Protein AF-0000000084362132 (afdb_homodimer)

Secondary structure (DSSP, 8-state):
---HHHHHHHHHHHHHHHHHHHHHHHHHHHHHHHHHHHHHHHHHHHHHHHHTTS-THHHHHHHHHHHHHHHHHHHHHHHHHHTS-HHHHHHHHHHHHHHHHHHHHHHHHHHHHHHHHHHT-SS--TTHHHHHHHHHHHHHHHHHHHHSHHHHTT--HHHHHHHHHHHHHHHHHHHHTHHHH--/---HHHHHHHHHHHHHHHHHHHHHHHHHHHHHHHHHHHHHHHHHHHHHHHHGGGGTTHHHHHHHHHHHHHHHHHHHHHHHHHTS-HHHHHHHHHHHHHHHHHHHHHHHHHHHHHHHHHHT-SS--TTHHHHHHHHHHHHHHHHHHHTSHHHHTT--HHHHHHHHHHHHHHHHHHHHTHHHH--

Solvent-accessible surface area (backbone atoms only — not comparable to full-atom values): 19919 Å² total; per-residue (Å²): 132,84,60,67,67,59,53,56,51,46,51,52,47,50,53,50,50,50,50,50,51,51,52,48,53,48,52,51,48,50,48,50,53,49,53,53,50,48,55,50,51,50,52,53,51,50,54,48,62,70,45,54,84,73,43,48,71,62,62,48,45,51,50,50,51,52,49,47,50,53,56,37,50,48,55,32,51,52,55,56,54,70,73,44,59,71,87,77,36,54,70,58,47,52,54,47,50,52,50,53,46,50,49,38,48,51,47,31,51,53,29,50,53,49,51,55,53,50,70,71,35,91,61,74,55,89,72,35,62,62,52,47,38,50,32,53,42,47,32,51,50,24,47,53,54,51,65,30,79,92,31,41,84,76,54,51,70,71,53,52,52,48,46,54,48,49,53,52,50,48,52,51,43,42,72,57,33,62,72,70,70,68,107,134,84,62,67,67,55,52,53,50,47,52,51,48,51,52,50,51,48,52,52,51,50,52,47,52,50,50,52,50,51,50,50,50,48,52,54,48,49,54,51,49,49,51,52,52,51,52,46,63,70,48,52,82,76,32,54,69,65,60,43,48,50,50,51,50,53,49,47,49,50,55,35,48,47,55,32,50,53,54,55,55,69,73,44,60,70,88,76,36,53,69,58,46,53,56,45,49,52,51,51,46,51,50,38,49,50,47,32,51,52,29,49,53,50,53,55,53,50,70,68,37,93,61,74,56,89,69,34,60,61,52,48,39,51,33,53,43,47,32,51,50,24,47,55,53,51,64,30,80,93,32,41,83,76,54,52,72,69,54,53,51,49,46,53,49,49,52,52,50,50,51,50,43,42,73,57,33,64,72,68,71,64,109

Foldseek 3Di:
DPDPVVVVVVVVVVVVVVVLVVLLVVLLVLLVVLVVLLVVLVVLLVVCVVCALVSPDVSLVVSVVSLVVSVVSLVVSVVSLVPHDPVSCVVVVVSSLLSVLSSLLSLLSSLLSVLVSQVPDPDQPPVNLVVVVVSLVSNVVSLVSCPDPSHVVSDDPVSVVSSVVSVVSNVVCVVVVVVVVVD/DPDPVVVVVVVVVVVVVVVLVVLLVVLVVLLVVLVVLLVVLVVLLVVLVVVALVSPDDSLVVSVVSLVVSVVSLVVSVVSLVPHDPVSCVVVVVSSLLSVLSSLLSLLSSLLSNLVSQVPDPDQPPVNLVVVVVSLVSNVVSLVSCPDPSHVVSDDPVSVVSSVVSVVSNVVCVVVVCVVVVD

Sequence (366 aa):
MSRPNSRLTEEQRLIELARIADRRAEVEEFVNILEGRVNTLKQISQKLQDLGDEVYTYHFLEFQRVVSENLAFIIIIEGRLATQPQGEKDELLEKFDDLIAAIWSIVLTGSLSFLTTISNDEYLPLGSREVFVHELRSLNDARIKLTDERFKSRLNKSTLIQVDKAERILSEVIEKAPKLLLFMSRPNSRLTEEQRLIELARIADRRAEVEEFVNILEGRVNTLKQISQKLQDLGDEVYTYHFLEFQRVVSENLAFIIIIEGRLATQPQGEKDELLEKFDDLIAAIWSIVLTGSLSFLTTISNDEYLPLGSREVFVHELRSLNDARIKLTDERFKSRLNKSTLIQVDKAERILSEVIEKAPKLLLF

Organism: NCBI:txid28181

Structure (mmCIF, N/CA/C/O backbone):
data_AF-0000000084362132-model_v1
#
loop_
_entity.id
_entity.type
_entity.pdbx_description
1 polymer Translin
#
loop_
_atom_site.group_PDB
_atom_site.id
_atom_site.type_symbol
_atom_site.label_atom_id
_atom_site.label_alt_id
_atom_site.label_comp_id
_atom_site.label_asym_id
_atom_site.label_entity_id
_atom_site.label_seq_id
_atom_site.pdbx_PDB_ins_code
_atom_site.Cartn_x
_atom_site.Cartn_y
_atom_site.Cartn_z
_atom_site.occupancy
_atom_site.B_iso_or_equiv
_atom_site.auth_seq_id
_atom_site.auth_comp_id
_atom_site.auth_asym_id
_atom_site.auth_atom_id
_atom_site.pdbx_PDB_model_num
ATOM 1 N N . MET A 1 1 ? 8.984 -62.375 2.15 1 36.84 1 MET A N 1
ATOM 2 C CA . MET A 1 1 ? 8.008 -61.531 1.468 1 36.84 1 MET A CA 1
ATOM 3 C C . MET A 1 1 ? 7.969 -60.156 2.078 1 36.84 1 MET A C 1
ATOM 5 O O . MET A 1 1 ? 7.645 -60 3.256 1 36.84 1 MET A O 1
ATOM 9 N N . SER A 1 2 ? 8.992 -59.281 1.751 1 45.44 2 SER A N 1
ATOM 10 C CA . SER A 1 2 ? 9.211 -57.906 2.209 1 45.44 2 SER A CA 1
ATOM 11 C C . SER A 1 2 ? 7.945 -57.062 2.062 1 45.44 2 SER A C 1
ATOM 13 O O . SER A 1 2 ? 7.246 -57.156 1.053 1 45.44 2 SER A O 1
ATOM 15 N N . ARG A 1 3 ? 7.273 -56.531 3.131 1 55.38 3 ARG A N 1
ATOM 16 C CA . ARG A 1 3 ? 5.914 -56.094 3.436 1 55.38 3 ARG A CA 1
ATOM 17 C C . ARG A 1 3 ? 5.441 -55.031 2.443 1 55.38 3 ARG A C 1
ATOM 19 O O . ARG A 1 3 ? 6.098 -54 2.268 1 55.38 3 ARG A O 1
ATOM 26 N N . PRO A 1 4 ? 4.773 -55.281 1.386 1 61.41 4 PRO A N 1
ATOM 27 C CA . PRO A 1 4 ? 4.051 -54.406 0.453 1 61.41 4 PRO A CA 1
ATOM 28 C C . PRO A 1 4 ? 3.725 -53.062 1.052 1 61.41 4 PRO A C 1
ATOM 30 O O . PRO A 1 4 ? 3.709 -52.031 0.336 1 61.41 4 PRO A O 1
ATOM 33 N N . ASN A 1 5 ? 3.49 -52.938 2.182 1 62.03 5 ASN A N 1
ATOM 34 C CA . ASN A 1 5 ? 3.143 -51.719 2.881 1 62.03 5 ASN A CA 1
ATOM 35 C C . ASN A 1 5 ? 4.332 -50.75 2.967 1 62.03 5 ASN A C 1
ATOM 37 O O . ASN A 1 5 ? 4.164 -49.531 2.906 1 62.03 5 ASN A O 1
ATOM 41 N N . SER A 1 6 ? 5.477 -51.406 2.961 1 63.78 6 SER A N 1
ATOM 42 C CA . SER A 1 6 ? 6.695 -50.625 3.066 1 63.78 6 SER A CA 1
ATOM 43 C C . SER A 1 6 ? 7.004 -49.906 1.755 1 63.78 6 SER A C 1
ATOM 45 O O . SER A 1 6 ? 7.477 -48.75 1.759 1 63.78 6 SER A O 1
ATOM 47 N N . ARG A 1 7 ? 6.66 -50.531 0.678 1 66.62 7 ARG A N 1
ATOM 48 C CA . ARG A 1 7 ? 6.934 -49.969 -0.65 1 66.62 7 ARG A CA 1
ATOM 49 C C . ARG A 1 7 ? 6.004 -48.812 -0.969 1 66.62 7 ARG A C 1
ATOM 51 O O . ARG A 1 7 ? 6.422 -47.844 -1.584 1 66.62 7 ARG A O 1
ATOM 58 N N . LEU A 1 8 ? 4.715 -48.969 -0.562 1 69.44 8 LEU A N 1
ATOM 59 C CA . LEU A 1 8 ? 3.738 -47.906 -0.748 1 69.44 8 LEU A CA 1
ATOM 60 C C . LEU A 1 8 ? 4.141 -46.656 0.039 1 69.44 8 LEU A C 1
ATOM 62 O O . LEU A 1 8 ? 4.035 -45.531 -0.466 1 69.44 8 LEU A O 1
ATOM 66 N N . THR A 1 9 ? 4.77 -47.031 1.144 1 82.94 9 THR A N 1
ATOM 67 C CA . THR A 1 9 ? 5.223 -45.938 1.979 1 82.94 9 THR A CA 1
ATOM 68 C C . THR A 1 9 ? 6.426 -45.219 1.348 1 82.94 9 THR A C 1
ATOM 70 O O . THR A 1 9 ? 6.508 -44 1.355 1 82.94 9 THR A O 1
ATOM 73 N N . GLU A 1 10 ? 7.191 -46.125 0.66 1 82.19 10 GLU A N 1
ATOM 74 C CA . GLU A 1 10 ? 8.375 -45.562 0.023 1 82.19 10 GLU A CA 1
ATOM 75 C C . GLU A 1 10 ? 7.992 -44.75 -1.224 1 82.19 10 GLU A C 1
ATOM 77 O O . GLU A 1 10 ? 8.539 -43.688 -1.47 1 82.19 10 GLU A O 1
ATOM 82 N N . GLU A 1 11 ? 7.094 -45.344 -2.02 1 83 11 GLU A N 1
ATOM 83 C CA . GLU A 1 11 ? 6.629 -44.656 -3.219 1 83 11 GLU A CA 1
ATOM 84 C C . GLU A 1 11 ? 5.949 -43.344 -2.867 1 83 11 GLU A C 1
ATOM 86 O O . GLU A 1 11 ? 6.168 -42.312 -3.535 1 83 11 GLU A O 1
ATOM 91 N N . GLN A 1 12 ? 5.129 -43.312 -1.876 1 83.31 12 GLN A N 1
ATOM 92 C CA . GLN A 1 12 ? 4.469 -42.094 -1.412 1 83.31 12 GLN A CA 1
ATOM 93 C C . GLN A 1 12 ? 5.488 -41.062 -0.968 1 83.31 12 GLN A C 1
ATOM 95 O O . GLN A 1 12 ? 5.32 -39.875 -1.238 1 83.31 12 GLN A O 1
ATOM 100 N N . ARG A 1 13 ? 6.504 -41.594 -0.336 1 84.38 13 ARG A N 1
ATOM 101 C CA . ARG A 1 13 ? 7.566 -40.719 0.106 1 84.38 13 ARG A CA 1
ATOM 102 C C . ARG A 1 13 ? 8.289 -40.094 -1.084 1 84.38 13 ARG A C 1
ATOM 104 O O . ARG A 1 13 ? 8.602 -38.906 -1.072 1 84.38 13 ARG A O 1
ATOM 111 N N . LEU A 1 14 ? 8.508 -40.844 -2.104 1 84.69 14 LEU A N 1
ATOM 112 C CA . LEU A 1 14 ? 9.195 -40.344 -3.291 1 84.69 14 LEU A CA 1
ATOM 113 C C . LEU A 1 14 ? 8.336 -39.344 -4.031 1 84.69 14 LEU A C 1
ATOM 115 O O . LEU A 1 14 ? 8.852 -38.344 -4.535 1 84.69 14 LEU A O 1
ATOM 119 N N . ILE A 1 15 ? 7.117 -39.625 -4.121 1 85 15 ILE A N 1
ATOM 120 C CA . ILE A 1 15 ? 6.191 -38.688 -4.77 1 85 15 ILE A CA 1
ATOM 121 C C . ILE A 1 15 ? 6.152 -37.375 -4 1 85 15 ILE A C 1
ATOM 123 O O . ILE A 1 15 ? 6.172 -36.281 -4.602 1 85 15 ILE A O 1
ATOM 127 N N . GLU A 1 16 ? 6.152 -37.406 -2.719 1 78.12 16 GLU A N 1
ATOM 128 C CA . GLU A 1 16 ? 6.148 -36.219 -1.874 1 78.12 16 GLU A CA 1
ATOM 129 C C . GLU A 1 16 ? 7.438 -35.438 -2.045 1 78.12 16 GLU A C 1
ATOM 131 O O . GLU A 1 16 ? 7.402 -34.188 -2.133 1 78.12 16 GLU A O 1
ATOM 136 N N . LEU A 1 17 ? 8.469 -36.156 -2.113 1 76.38 17 LEU A N 1
ATOM 137 C CA . LEU A 1 17 ? 9.758 -35.5 -2.305 1 76.38 17 LEU A CA 1
ATOM 138 C C . LEU A 1 17 ? 9.82 -34.812 -3.668 1 76.38 17 LEU A C 1
ATOM 140 O O . LEU A 1 17 ? 10.359 -33.719 -3.791 1 76.38 17 LEU A O 1
ATOM 144 N N . ALA A 1 18 ? 9.312 -35.469 -4.66 1 80.69 18 ALA A N 1
ATOM 145 C CA . ALA A 1 18 ? 9.273 -34.906 -6.004 1 80.69 18 ALA A CA 1
ATOM 146 C C . ALA A 1 18 ? 8.406 -33.656 -6.043 1 80.69 18 ALA A C 1
ATOM 148 O O . ALA A 1 18 ? 8.75 -32.656 -6.695 1 80.69 18 ALA A O 1
ATOM 149 N N . ARG A 1 19 ? 7.332 -33.688 -5.371 1 78.44 19 ARG A N 1
ATOM 150 C CA . ARG A 1 19 ? 6.434 -32.531 -5.301 1 78.44 19 ARG A CA 1
ATOM 151 C C . ARG A 1 19 ? 7.117 -31.359 -4.625 1 78.44 19 ARG A C 1
ATOM 153 O O . ARG A 1 19 ? 6.98 -30.219 -5.074 1 78.44 19 ARG A O 1
ATOM 160 N N . ILE A 1 20 ? 7.816 -31.656 -3.672 1 75.38 20 ILE A N 1
ATOM 161 C CA . ILE A 1 20 ? 8.539 -30.625 -2.9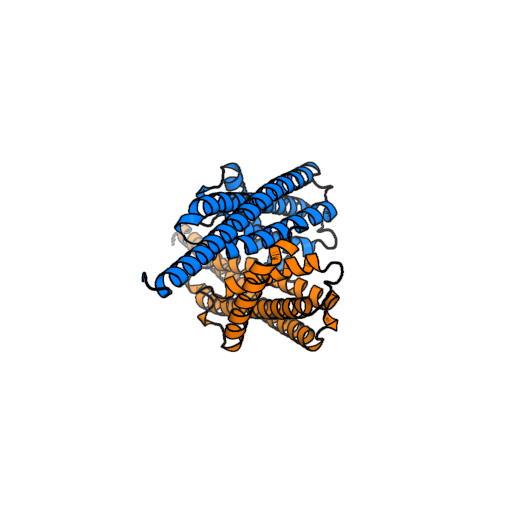41 1 75.38 20 ILE A CA 1
ATOM 162 C C . ILE A 1 20 ? 9.609 -30.016 -3.842 1 75.38 20 ILE A C 1
ATOM 164 O O . ILE A 1 20 ? 9.766 -28.797 -3.893 1 75.38 20 ILE A O 1
ATOM 168 N N . ALA A 1 21 ? 10.32 -30.922 -4.52 1 77.44 21 ALA A N 1
ATOM 169 C CA . ALA A 1 21 ? 11.359 -30.453 -5.43 1 77.44 21 ALA A CA 1
ATOM 170 C C . ALA A 1 21 ? 10.773 -29.594 -6.547 1 77.44 21 ALA A C 1
ATOM 172 O O . ALA A 1 21 ? 11.352 -28.578 -6.934 1 77.44 21 ALA A O 1
ATOM 173 N N . ASP A 1 22 ? 9.68 -29.984 -7.035 1 80.69 22 ASP A N 1
ATOM 174 C CA . ASP A 1 22 ? 8.992 -29.25 -8.086 1 80.69 22 ASP A CA 1
ATOM 175 C C . ASP A 1 22 ? 8.539 -27.875 -7.598 1 80.69 22 ASP A C 1
ATOM 177 O O . ASP A 1 22 ? 8.68 -26.875 -8.312 1 80.69 22 ASP A O 1
ATOM 181 N N . ARG A 1 23 ? 8.109 -27.828 -6.43 1 80.25 23 ARG A N 1
ATOM 182 C CA . ARG A 1 23 ? 7.664 -26.578 -5.852 1 80.25 23 ARG A CA 1
ATOM 183 C C . ARG A 1 23 ? 8.836 -25.609 -5.652 1 80.25 23 ARG A C 1
ATOM 185 O O . ARG A 1 23 ? 8.711 -24.406 -5.895 1 80.25 23 ARG A O 1
ATOM 192 N N . ARG A 1 24 ? 9.914 -26.172 -5.336 1 82.5 24 ARG A N 1
ATOM 193 C CA . ARG A 1 24 ? 11.109 -25.359 -5.164 1 82.5 24 ARG A CA 1
ATOM 194 C C . ARG A 1 24 ? 11.594 -24.812 -6.504 1 82.5 24 ARG A C 1
ATOM 196 O O . ARG A 1 24 ? 11.977 -23.641 -6.594 1 82.5 24 ARG A O 1
ATOM 203 N N . ALA A 1 25 ? 11.586 -25.688 -7.406 1 85.25 25 ALA A N 1
ATOM 204 C CA . ALA A 1 25 ? 12.016 -25.266 -8.734 1 85.25 25 ALA A CA 1
ATOM 205 C C . ALA A 1 25 ? 11.117 -24.156 -9.273 1 85.25 25 ALA A C 1
ATOM 207 O O . ALA A 1 25 ? 11.586 -23.234 -9.938 1 85.25 25 ALA A O 1
ATOM 208 N N . GLU A 1 26 ? 9.977 -24.25 -8.953 1 85.44 26 GLU A N 1
ATOM 209 C CA . GLU A 1 26 ? 9.023 -23.234 -9.398 1 85.44 26 GLU A CA 1
ATOM 210 C C . GLU A 1 26 ? 9.289 -21.891 -8.727 1 85.44 26 GLU A C 1
ATOM 212 O O . GLU A 1 26 ? 9.273 -20.844 -9.391 1 85.44 26 GLU A O 1
ATOM 217 N N . VAL A 1 27 ? 9.531 -21.969 -7.512 1 88.31 27 VAL A N 1
ATOM 218 C CA . VAL A 1 27 ? 9.797 -20.734 -6.785 1 88.31 27 VAL A CA 1
ATOM 219 C C . VAL A 1 27 ? 11.109 -20.125 -7.277 1 88.31 27 VAL A C 1
ATOM 221 O O . VAL A 1 27 ? 11.219 -18.891 -7.414 1 88.31 27 VAL A O 1
ATOM 224 N N . GLU A 1 28 ? 12 -20.953 -7.531 1 88.62 28 GLU A N 1
ATOM 225 C CA . GLU A 1 28 ? 13.266 -20.469 -8.086 1 88.62 28 GLU A CA 1
ATOM 226 C C . GLU A 1 28 ? 13.055 -19.781 -9.43 1 88.62 28 GLU A C 1
ATOM 228 O O . GLU A 1 28 ? 13.664 -18.734 -9.703 1 88.62 28 GLU A O 1
ATOM 233 N N . GLU A 1 29 ? 12.234 -20.344 -10.156 1 89 29 GLU A N 1
ATOM 234 C CA . GLU A 1 29 ? 11.906 -19.734 -11.445 1 89 29 GLU A CA 1
ATOM 235 C C . GLU A 1 29 ? 11.234 -18.375 -11.258 1 89 29 GLU A C 1
ATOM 237 O O . GLU A 1 29 ? 11.531 -17.422 -11.984 1 89 29 GLU A O 1
ATOM 242 N N . PHE A 1 30 ? 10.359 -18.297 -10.375 1 91.06 30 PHE A N 1
ATOM 243 C CA . PHE A 1 30 ? 9.688 -17.047 -10.102 1 91.06 30 PHE A CA 1
ATOM 244 C C . PHE A 1 30 ? 10.68 -15.977 -9.656 1 91.06 30 PHE A C 1
ATOM 246 O O . PHE A 1 30 ? 10.586 -14.82 -10.07 1 91.06 30 PHE A O 1
ATOM 253 N N . VAL A 1 31 ? 11.594 -16.359 -8.867 1 92.06 31 VAL A N 1
ATOM 254 C CA . VAL A 1 31 ? 12.609 -15.422 -8.391 1 92.06 31 VAL A CA 1
ATOM 255 C C . VAL A 1 31 ? 13.461 -14.945 -9.562 1 92.06 31 VAL A C 1
ATOM 257 O O . VAL A 1 31 ? 13.789 -13.758 -9.656 1 92.06 31 VAL A O 1
ATOM 260 N N . ASN A 1 32 ? 13.719 -15.797 -10.422 1 92 32 ASN A N 1
ATOM 261 C CA . ASN A 1 32 ? 14.477 -15.43 -11.609 1 92 32 ASN A CA 1
ATOM 262 C C . ASN A 1 32 ? 13.695 -14.469 -12.5 1 92 32 ASN A C 1
ATOM 264 O O . ASN A 1 32 ? 14.258 -13.516 -13.039 1 92 32 ASN A O 1
ATOM 268 N N . ILE A 1 33 ? 12.516 -14.766 -12.664 1 92.81 33 ILE A N 1
ATOM 269 C CA . ILE A 1 33 ? 11.656 -13.883 -13.445 1 92.81 33 ILE A CA 1
ATOM 270 C C . ILE A 1 33 ? 11.617 -12.5 -12.797 1 92.81 33 ILE A C 1
ATOM 272 O O . ILE A 1 33 ? 11.703 -11.484 -13.484 1 92.81 33 ILE A O 1
ATOM 276 N N . LEU A 1 34 ? 11.492 -12.477 -11.484 1 94.31 34 LEU A N 1
ATOM 277 C CA . LEU A 1 34 ? 11.477 -11.203 -10.766 1 94.31 34 LEU A CA 1
ATOM 278 C C . LEU A 1 34 ? 12.766 -10.43 -11.008 1 94.31 34 LEU A C 1
ATOM 280 O O . LEU A 1 34 ? 12.742 -9.203 -11.141 1 94.31 34 LEU A O 1
ATOM 284 N N . GLU A 1 35 ? 13.82 -11.125 -11.031 1 95.25 35 GLU A N 1
ATOM 285 C CA . GLU A 1 35 ? 15.102 -10.477 -11.305 1 95.25 35 GLU A CA 1
ATOM 286 C C . GLU A 1 35 ? 15.086 -9.758 -12.648 1 95.25 35 GLU A C 1
ATOM 288 O O . GLU A 1 35 ? 15.539 -8.617 -12.758 1 95.25 35 GLU A O 1
ATOM 293 N N . GLY A 1 36 ? 14.57 -10.438 -13.594 1 94.44 36 GLY A N 1
ATOM 294 C CA . GLY A 1 36 ? 14.414 -9.797 -14.891 1 94.44 36 GLY A CA 1
ATOM 295 C C . GLY A 1 36 ? 13.508 -8.586 -14.852 1 94.44 36 GLY A C 1
ATOM 296 O O . GLY A 1 36 ? 13.805 -7.559 -15.469 1 94.44 36 GLY A O 1
ATOM 297 N N . ARG A 1 37 ? 12.508 -8.664 -14.125 1 94.5 37 ARG A N 1
ATOM 298 C CA . ARG A 1 37 ? 11.547 -7.57 -14.008 1 94.5 37 ARG A CA 1
ATOM 299 C C . ARG A 1 37 ? 12.164 -6.375 -13.289 1 94.5 37 ARG A C 1
ATOM 301 O O . ARG A 1 37 ? 11.867 -5.223 -13.617 1 94.5 37 ARG A O 1
ATOM 308 N N . VAL A 1 38 ? 12.953 -6.688 -12.328 1 96.62 38 VAL A N 1
ATOM 309 C CA . VAL A 1 38 ? 13.625 -5.613 -11.609 1 96.62 38 VAL A CA 1
ATOM 310 C C . VAL A 1 38 ? 14.539 -4.84 -12.57 1 96.62 38 VAL A C 1
ATOM 312 O O . VAL A 1 38 ? 14.594 -3.611 -12.523 1 96.62 38 VAL A O 1
ATOM 315 N N . ASN A 1 39 ? 15.164 -5.543 -13.383 1 95.62 39 ASN A N 1
ATOM 316 C CA . ASN A 1 39 ? 16.031 -4.891 -14.367 1 95.62 39 ASN A CA 1
ATOM 317 C C . ASN A 1 39 ? 15.219 -4 -15.312 1 95.62 39 ASN A C 1
ATOM 319 O O . ASN A 1 39 ? 15.641 -2.885 -15.625 1 95.62 39 ASN A O 1
ATOM 323 N N . THR A 1 40 ? 14.125 -4.48 -15.727 1 94.75 40 THR A N 1
ATOM 324 C CA . THR A 1 40 ? 13.234 -3.691 -16.562 1 94.75 40 THR A CA 1
ATOM 325 C C . THR A 1 40 ? 12.758 -2.445 -15.836 1 94.75 40 THR A C 1
ATOM 327 O O . THR A 1 40 ? 12.75 -1.349 -16.391 1 94.75 40 THR A O 1
ATOM 330 N N . LEU A 1 41 ? 12.367 -2.629 -14.641 1 95.88 41 LEU A N 1
ATOM 331 C CA . LEU A 1 41 ? 11.891 -1.52 -13.82 1 95.88 41 LEU A CA 1
ATOM 332 C C . LEU A 1 41 ? 12.984 -0.467 -13.641 1 95.88 41 LEU A C 1
ATOM 334 O O . LEU A 1 41 ? 12.703 0.733 -13.672 1 95.88 41 LEU A O 1
ATOM 338 N N . LYS A 1 42 ? 14.172 -0.926 -13.484 1 94.94 42 LYS A N 1
ATOM 339 C CA . LYS A 1 42 ? 15.312 -0.013 -13.375 1 94.94 42 LYS A CA 1
ATOM 340 C C . LYS A 1 42 ? 15.453 0.834 -14.641 1 94.94 42 LYS A C 1
ATOM 342 O O . LYS A 1 42 ? 15.68 2.043 -14.555 1 94.94 42 LYS A O 1
ATOM 347 N N . GLN A 1 43 ? 15.273 0.25 -15.703 1 94.19 43 GLN A N 1
ATOM 348 C CA . GLN A 1 43 ? 15.375 0.959 -16.984 1 94.19 43 GLN A CA 1
ATOM 349 C C . GLN A 1 43 ? 14.273 2.004 -17.125 1 94.19 43 GLN A C 1
ATOM 351 O O . GLN A 1 43 ? 14.523 3.129 -17.547 1 94.19 43 GLN A O 1
ATOM 356 N N . ILE A 1 44 ? 13.109 1.646 -16.75 1 91.62 44 ILE A N 1
ATOM 357 C CA . ILE A 1 44 ? 11.977 2.559 -16.828 1 91.62 44 ILE A CA 1
ATOM 358 C C . ILE A 1 44 ? 12.211 3.748 -15.898 1 91.62 44 ILE A C 1
ATOM 360 O O . ILE A 1 44 ? 11.961 4.895 -16.281 1 91.62 44 ILE A O 1
ATOM 364 N N . SER A 1 45 ? 12.703 3.432 -14.75 1 90.38 45 SER A N 1
ATOM 365 C CA . SER A 1 45 ? 12.977 4.477 -13.773 1 90.38 45 SER A CA 1
ATOM 366 C C . SER A 1 45 ? 14.039 5.445 -14.281 1 90.38 45 SER A C 1
ATOM 368 O O . SER A 1 45 ? 13.922 6.656 -14.102 1 90.38 45 SER A O 1
ATOM 370 N N . GLN A 1 46 ? 15.016 4.906 -14.852 1 88.38 46 GLN A N 1
ATOM 371 C CA . GLN A 1 46 ? 16.094 5.734 -15.398 1 88.38 46 GLN A CA 1
ATOM 372 C C . GLN A 1 46 ? 15.562 6.645 -16.516 1 88.38 46 GLN A C 1
ATOM 374 O O . GLN A 1 46 ? 15.93 7.82 -16.578 1 88.38 46 GLN A O 1
ATOM 379 N N . LYS A 1 47 ? 14.789 6.105 -17.328 1 86.19 47 LYS A N 1
ATOM 380 C CA . LYS A 1 47 ? 14.203 6.902 -18.406 1 86.19 47 LYS A CA 1
ATOM 381 C C . LYS A 1 47 ? 13.359 8.047 -17.844 1 86.19 47 LYS A C 1
ATOM 383 O O . LYS A 1 47 ? 13.375 9.156 -18.375 1 86.19 47 LYS A O 1
ATOM 388 N N . LEU A 1 48 ? 12.617 7.773 -16.844 1 83.38 48 LEU A N 1
ATOM 389 C CA . LEU A 1 48 ? 11.789 8.781 -16.188 1 83.38 48 LEU A CA 1
ATOM 390 C C . LEU A 1 48 ? 12.648 9.914 -15.633 1 83.38 48 LEU A C 1
ATOM 392 O O . LEU A 1 48 ? 12.297 11.086 -15.773 1 83.38 48 LEU A O 1
ATOM 396 N N . GLN A 1 49 ? 13.719 9.586 -15.047 1 80.25 49 GLN A N 1
ATOM 397 C CA . GLN A 1 49 ? 14.617 10.57 -14.461 1 80.25 49 GLN A CA 1
ATOM 398 C C . GLN A 1 49 ? 15.258 11.438 -15.539 1 80.25 49 GLN A C 1
ATOM 400 O O . GLN A 1 49 ? 15.461 12.633 -15.344 1 80.25 49 GLN A O 1
ATOM 405 N N . ASP A 1 50 ? 15.484 10.812 -16.594 1 81.94 50 ASP A N 1
ATOM 406 C CA . ASP A 1 50 ? 16.141 11.516 -17.688 1 81.94 50 ASP A CA 1
ATOM 407 C C . ASP A 1 50 ? 15.188 12.523 -18.344 1 81.94 50 ASP A C 1
ATOM 409 O O . ASP A 1 50 ? 15.625 13.531 -18.906 1 81.94 50 ASP A O 1
ATOM 413 N N . LEU A 1 51 ? 13.906 12.211 -18.312 1 75.88 51 LEU A N 1
ATOM 414 C CA . LEU A 1 51 ? 12.906 13.07 -18.953 1 75.88 51 LEU A CA 1
ATOM 415 C C . LEU A 1 51 ? 12.617 14.297 -18.109 1 75.88 51 LEU A C 1
ATOM 417 O O . LEU A 1 51 ? 12.078 15.289 -18.594 1 75.88 51 LEU A O 1
ATOM 421 N N . GLY A 1 52 ? 13.086 14.281 -16.938 1 63.28 52 GLY A N 1
ATOM 422 C CA . GLY A 1 52 ? 12.891 15.422 -16.062 1 63.28 52 GLY A CA 1
ATOM 423 C C . GLY A 1 52 ? 11.43 15.742 -15.812 1 63.28 52 GLY A C 1
ATOM 424 O O . GLY A 1 52 ? 10.641 14.859 -15.461 1 63.28 52 GLY A O 1
ATOM 425 N N . ASP A 1 53 ? 11.023 17.047 -16.016 1 57.94 53 ASP A N 1
ATOM 426 C CA . ASP A 1 53 ? 9.719 17.609 -15.688 1 57.94 53 ASP A CA 1
ATOM 427 C C . ASP A 1 53 ? 8.695 17.281 -16.766 1 57.94 53 ASP A C 1
ATOM 429 O O . ASP A 1 53 ? 7.488 17.438 -16.547 1 57.94 53 ASP A O 1
ATOM 433 N N . GLU A 1 54 ? 9.258 17 -18 1 58.25 54 GLU A N 1
ATOM 434 C CA . GLU A 1 54 ? 8.328 16.766 -19.094 1 58.25 54 GLU A CA 1
ATOM 435 C C . GLU A 1 54 ? 7.555 15.461 -18.891 1 58.25 54 GLU A C 1
ATOM 437 O O . GLU A 1 54 ? 6.582 15.195 -19.609 1 58.25 54 GLU A O 1
ATOM 442 N N . VAL A 1 55 ? 8.07 14.703 -18.375 1 52.78 55 VAL A N 1
ATOM 443 C CA . VAL A 1 55 ? 7.758 13.289 -18.266 1 52.78 55 VAL A CA 1
ATOM 444 C C . VAL A 1 55 ? 6.477 13.102 -17.453 1 52.78 55 VAL A C 1
ATOM 446 O O . VAL A 1 55 ? 6.262 12.047 -16.859 1 52.78 55 VAL A O 1
ATOM 449 N N . TYR A 1 56 ? 5.672 14.234 -17.688 1 55.09 56 TYR A N 1
ATOM 450 C CA . TYR A 1 56 ? 4.535 14.18 -16.766 1 55.09 56 TYR A CA 1
ATOM 451 C C . TYR A 1 56 ? 3.943 12.781 -16.719 1 55.09 56 TYR A C 1
ATOM 453 O O . TYR A 1 56 ? 4.543 11.82 -17.203 1 55.09 56 TYR A O 1
ATOM 461 N N . THR A 1 57 ? 2.619 12.562 -17.094 1 64.94 57 THR A N 1
ATOM 462 C CA . THR A 1 57 ? 1.501 11.789 -16.562 1 64.94 57 THR A CA 1
ATOM 463 C C . THR A 1 57 ? 1.534 10.359 -17.094 1 64.94 57 THR A C 1
ATOM 465 O O . THR A 1 57 ? 1.428 9.406 -16.328 1 64.94 57 THR A O 1
ATOM 468 N N . TYR A 1 58 ? 2.141 10.297 -18.453 1 72.12 58 TYR A N 1
ATOM 469 C CA . TYR A 1 58 ? 1.976 8.969 -19.016 1 72.12 58 TYR A CA 1
ATOM 470 C C . TYR A 1 58 ? 3.086 8.031 -18.547 1 72.12 58 TYR A C 1
ATOM 472 O O . TYR A 1 58 ? 2.82 6.902 -18.141 1 72.12 58 TYR A O 1
ATOM 480 N N . HIS A 1 59 ? 4.383 8.547 -18.672 1 80.19 59 HIS A N 1
ATOM 481 C CA . HIS A 1 59 ? 5.508 7.699 -18.297 1 80.19 59 HIS A CA 1
ATOM 482 C C . HIS A 1 59 ? 5.48 7.367 -16.812 1 80.19 59 HIS A C 1
ATOM 484 O O . HIS A 1 59 ? 5.867 6.266 -16.406 1 80.19 59 HIS A O 1
ATOM 490 N N . PHE A 1 60 ? 4.957 8.258 -16.172 1 83.44 60 PHE A N 1
ATOM 491 C CA . PHE A 1 60 ? 4.855 8.016 -14.734 1 83.44 60 PHE A CA 1
ATOM 492 C C . PHE A 1 60 ? 3.758 7.004 -14.438 1 83.44 60 PHE A C 1
ATOM 494 O O . PHE A 1 60 ? 3.918 6.145 -13.562 1 83.44 60 PHE A O 1
ATOM 501 N N . LEU A 1 61 ? 2.797 7.133 -15.25 1 82.94 61 LEU A N 1
ATOM 502 C CA . LEU A 1 61 ? 1.726 6.156 -15.086 1 82.94 61 LEU A CA 1
ATOM 503 C C . LEU A 1 61 ? 2.203 4.754 -15.445 1 82.94 61 LEU A C 1
ATOM 505 O O . LEU A 1 61 ? 1.816 3.775 -14.805 1 82.94 61 LEU A O 1
ATOM 509 N N . GLU A 1 62 ? 2.977 4.688 -16.438 1 85.94 62 GLU A N 1
ATOM 510 C CA . GLU A 1 62 ? 3.561 3.4 -16.812 1 85.94 62 GLU A CA 1
ATOM 511 C C . GLU A 1 62 ? 4.465 2.867 -15.695 1 85.94 62 GLU A C 1
ATOM 513 O O . GLU A 1 62 ? 4.426 1.678 -15.375 1 85.94 62 GLU A O 1
ATOM 518 N N . PHE A 1 63 ? 5.258 3.742 -15.211 1 91.38 63 PHE A N 1
ATOM 519 C CA . PHE A 1 63 ? 6.113 3.375 -14.086 1 91.38 63 PHE A CA 1
ATOM 520 C C . PHE A 1 63 ? 5.285 2.818 -12.938 1 91.38 63 PHE A C 1
ATOM 522 O O . PHE A 1 63 ? 5.586 1.745 -12.406 1 91.38 63 PHE A O 1
ATOM 529 N N . GLN A 1 64 ? 4.188 3.498 -12.633 1 90.12 64 GLN A N 1
ATOM 530 C CA . GLN A 1 64 ? 3.33 3.072 -11.531 1 90.12 64 GLN A CA 1
ATOM 531 C C . GLN A 1 64 ? 2.701 1.712 -11.82 1 90.12 64 GLN A C 1
ATOM 533 O O . GLN A 1 64 ? 2.566 0.88 -10.922 1 90.12 64 GLN A O 1
ATOM 538 N N . ARG A 1 65 ? 2.352 1.541 -12.977 1 89.06 65 ARG A N 1
ATOM 539 C CA . ARG A 1 65 ? 1.744 0.275 -13.383 1 89.06 65 ARG A CA 1
ATOM 540 C C . ARG A 1 65 ? 2.723 -0.881 -13.203 1 89.06 65 ARG A C 1
ATOM 542 O O . ARG A 1 65 ? 2.373 -1.916 -12.633 1 89.06 65 ARG A O 1
ATOM 549 N N . VAL A 1 66 ? 3.873 -0.686 -13.68 1 91.62 66 VAL A N 1
ATOM 550 C CA . VAL A 1 66 ? 4.875 -1.742 -13.617 1 91.62 66 VAL A CA 1
ATOM 551 C C . VAL A 1 66 ? 5.27 -1.993 -12.164 1 91.62 66 VAL A C 1
ATOM 553 O O . VAL A 1 66 ? 5.449 -3.143 -11.75 1 91.62 66 VAL A O 1
ATOM 556 N N . VAL A 1 67 ? 5.367 -0.973 -11.406 1 94.81 67 VAL A N 1
ATOM 557 C CA . VAL A 1 67 ? 5.645 -1.121 -9.977 1 94.81 67 VAL A CA 1
ATOM 558 C C . VAL A 1 67 ? 4.559 -1.975 -9.328 1 94.81 67 VAL A C 1
ATOM 560 O O . VAL A 1 67 ? 4.859 -2.928 -8.602 1 94.81 67 VAL A O 1
ATOM 563 N N . SER A 1 68 ? 3.35 -1.635 -9.617 1 92.06 68 SER A N 1
ATOM 564 C CA . SER A 1 68 ? 2.221 -2.348 -9.031 1 92.06 68 SER A CA 1
ATOM 565 C C . SER A 1 68 ? 2.264 -3.832 -9.375 1 92.06 68 SER A C 1
ATOM 567 O O . SER A 1 68 ? 1.997 -4.68 -8.523 1 92.06 68 SER A O 1
ATOM 569 N N . GLU A 1 69 ? 2.629 -4.133 -10.5 1 90 69 GLU A N 1
ATOM 570 C CA . GLU A 1 69 ? 2.717 -5.523 -10.938 1 90 69 GLU A CA 1
ATOM 571 C C . GLU A 1 69 ? 3.83 -6.266 -10.211 1 90 69 GLU A C 1
ATOM 573 O O . GLU A 1 69 ? 3.66 -7.422 -9.82 1 90 69 GLU A O 1
ATOM 578 N N . ASN A 1 70 ? 4.879 -5.641 -10.117 1 94.25 70 ASN A N 1
ATOM 579 C CA . ASN A 1 70 ? 5.992 -6.273 -9.414 1 94.25 70 ASN A CA 1
ATOM 580 C C . ASN A 1 70 ? 5.672 -6.484 -7.934 1 94.25 70 ASN A C 1
ATOM 582 O O . ASN A 1 70 ? 6.016 -7.523 -7.363 1 94.25 70 ASN A O 1
ATOM 586 N N . LEU A 1 71 ? 5.016 -5.488 -7.348 1 95.19 71 LEU A N 1
ATOM 587 C CA . LEU A 1 71 ? 4.656 -5.629 -5.938 1 95.19 71 LEU A CA 1
ATOM 588 C C . LEU A 1 71 ? 3.656 -6.762 -5.742 1 95.19 71 LEU A C 1
ATOM 590 O O . LEU A 1 71 ? 3.719 -7.488 -4.75 1 95.19 71 LEU A O 1
ATOM 594 N N . ALA A 1 72 ? 2.752 -6.93 -6.664 1 92 72 ALA A N 1
ATOM 595 C CA . ALA A 1 72 ? 1.829 -8.062 -6.613 1 92 72 ALA A CA 1
ATOM 596 C C . ALA A 1 72 ? 2.576 -9.383 -6.762 1 92 72 ALA A C 1
ATOM 598 O O . ALA A 1 72 ? 2.258 -10.359 -6.082 1 92 72 ALA A O 1
ATOM 599 N N . PHE A 1 73 ? 3.551 -9.414 -7.652 1 92.56 73 PHE A N 1
ATOM 600 C CA . PHE A 1 73 ? 4.34 -10.617 -7.867 1 92.56 73 PHE A CA 1
ATOM 601 C C . PHE A 1 73 ? 5.121 -10.984 -6.609 1 92.56 73 PHE A C 1
ATOM 603 O O . PHE A 1 73 ? 5.281 -12.164 -6.293 1 92.56 73 PHE A O 1
ATOM 610 N N . ILE A 1 74 ? 5.562 -10.023 -5.859 1 94.69 74 ILE A N 1
ATOM 611 C CA . ILE A 1 74 ? 6.254 -10.25 -4.594 1 94.69 74 ILE A CA 1
ATOM 612 C C . ILE A 1 74 ? 5.332 -10.984 -3.625 1 94.69 74 ILE A C 1
ATOM 614 O O . ILE A 1 74 ? 5.758 -11.914 -2.939 1 94.69 74 ILE A O 1
ATOM 618 N N . ILE A 1 75 ? 4.086 -10.539 -3.592 1 93.19 75 ILE A N 1
ATOM 619 C CA . ILE A 1 75 ? 3.115 -11.18 -2.711 1 93.19 75 ILE A CA 1
ATOM 620 C C . ILE A 1 75 ? 3.012 -12.664 -3.049 1 93.19 75 ILE A C 1
ATOM 622 O O . ILE A 1 75 ? 3.01 -13.508 -2.154 1 93.19 75 ILE A O 1
ATOM 626 N N . ILE A 1 76 ? 3.021 -12.969 -4.297 1 90.38 76 ILE A N 1
ATOM 627 C CA . ILE A 1 76 ? 2.887 -14.344 -4.762 1 90.38 76 ILE A CA 1
ATOM 628 C C . ILE A 1 76 ? 4.129 -15.148 -4.367 1 90.38 76 ILE A C 1
ATOM 630 O O . ILE A 1 76 ? 4.016 -16.234 -3.807 1 90.38 76 ILE A O 1
ATOM 634 N N . ILE A 1 77 ? 5.246 -14.633 -4.613 1 92.25 77 ILE A N 1
ATOM 635 C CA . ILE A 1 77 ? 6.492 -15.336 -4.328 1 92.25 77 ILE A CA 1
ATOM 636 C C . ILE A 1 77 ? 6.633 -15.539 -2.82 1 92.25 77 ILE A C 1
ATOM 638 O O . ILE A 1 77 ? 7.023 -16.625 -2.369 1 92.25 77 ILE A O 1
ATOM 642 N N . GLU A 1 78 ? 6.309 -14.5 -2.076 1 91.62 78 GLU A N 1
ATOM 643 C CA . GLU A 1 78 ? 6.383 -14.609 -0.624 1 91.62 78 GLU A CA 1
ATOM 644 C C . GLU A 1 78 ? 5.48 -15.727 -0.109 1 91.62 78 GLU A C 1
ATOM 646 O O . GLU A 1 78 ? 5.879 -16.5 0.769 1 91.62 78 GLU A O 1
ATOM 651 N N . GLY A 1 79 ? 4.328 -15.797 -0.651 1 88.12 79 GLY A N 1
ATOM 652 C CA . GLY A 1 79 ? 3.416 -16.859 -0.261 1 88.12 79 GLY A CA 1
ATOM 653 C C . GLY A 1 79 ? 3.941 -18.25 -0.588 1 88.12 79 GLY A C 1
ATOM 654 O O . GLY A 1 79 ? 3.816 -19.172 0.219 1 88.12 79 GLY A O 1
ATOM 655 N N . ARG A 1 80 ? 4.555 -18.328 -1.749 1 87.81 80 ARG A N 1
ATOM 656 C CA . ARG A 1 80 ? 5.105 -19.625 -2.17 1 87.81 80 ARG A CA 1
ATOM 657 C C . ARG A 1 80 ? 6.324 -20 -1.334 1 87.81 80 ARG A C 1
ATOM 659 O O . ARG A 1 80 ? 6.5 -21.156 -0.973 1 87.81 80 ARG A O 1
ATOM 666 N N . LEU A 1 81 ? 7.09 -19.047 -1.011 1 88.88 81 LEU A N 1
ATOM 667 C CA . LEU A 1 81 ? 8.289 -19.297 -0.213 1 88.88 81 LEU A CA 1
ATOM 668 C C . LEU A 1 81 ? 7.922 -19.719 1.202 1 88.88 81 LEU A C 1
ATOM 670 O O . LEU A 1 81 ? 8.625 -20.531 1.812 1 88.88 81 LEU A O 1
ATOM 674 N N . ALA A 1 82 ? 6.844 -19.188 1.658 1 87.06 82 ALA A N 1
ATOM 675 C CA . ALA A 1 82 ? 6.418 -19.484 3.021 1 87.06 82 ALA A CA 1
ATOM 676 C C . ALA A 1 82 ? 6.047 -20.953 3.166 1 87.06 82 ALA A C 1
ATOM 678 O O . ALA A 1 82 ? 6.082 -21.516 4.27 1 87.06 82 ALA A O 1
ATOM 679 N N . THR A 1 83 ? 5.711 -21.641 2.059 1 83.12 83 THR A N 1
ATOM 680 C CA . THR A 1 83 ? 5.281 -23.031 2.113 1 83.12 83 THR A CA 1
ATOM 681 C C . THR A 1 83 ? 6.465 -23.969 1.9 1 83.12 83 THR A C 1
ATOM 683 O O . THR A 1 83 ? 6.328 -25.188 2.029 1 83.12 83 THR A O 1
ATOM 686 N N . GLN A 1 84 ? 7.629 -23.406 1.638 1 83.25 84 GLN A N 1
ATOM 687 C CA . GLN A 1 84 ? 8.812 -24.234 1.409 1 83.25 84 GLN A CA 1
ATOM 688 C C . GLN A 1 84 ? 9.469 -24.625 2.729 1 83.25 84 GLN A C 1
ATOM 690 O O . GLN A 1 84 ? 9.469 -23.844 3.688 1 83.25 84 GLN A O 1
ATOM 695 N N . PRO A 1 85 ? 10.023 -25.797 2.656 1 79.25 85 PRO A N 1
ATOM 696 C CA . PRO A 1 85 ? 10.781 -26.188 3.848 1 79.25 85 PRO A CA 1
ATOM 697 C C . PRO A 1 85 ? 11.969 -25.266 4.129 1 79.25 85 PRO A C 1
ATOM 699 O O . PRO A 1 85 ? 12.602 -24.766 3.193 1 79.25 85 PRO A O 1
ATOM 702 N N . GLN A 1 86 ? 12.219 -24.953 5.375 1 73.31 86 GLN A N 1
ATOM 703 C CA . GLN A 1 86 ? 13.188 -23.969 5.836 1 73.31 86 GLN A CA 1
ATOM 704 C C . GLN A 1 86 ? 14.555 -24.203 5.211 1 73.31 86 GLN A C 1
ATOM 706 O O . GLN A 1 86 ? 15.18 -23.266 4.695 1 73.31 86 GLN A O 1
ATOM 711 N N . GLY A 1 87 ? 15.117 -25.359 5.23 1 68.19 87 GLY A N 1
ATOM 712 C CA . GLY A 1 87 ? 16.453 -25.625 4.738 1 68.19 87 GLY A CA 1
ATOM 713 C C . GLY A 1 87 ? 16.609 -25.359 3.252 1 68.19 87 GLY A C 1
ATOM 714 O O . GLY A 1 87 ? 17.688 -24.953 2.793 1 68.19 87 GLY A O 1
ATOM 715 N N . GLU A 1 88 ? 15.625 -25.453 2.514 1 71.25 88 GLU A N 1
ATOM 716 C CA . GLU A 1 88 ? 15.68 -25.375 1.057 1 71.25 88 GLU A CA 1
ATOM 717 C C . GLU A 1 88 ? 15.469 -23.953 0.563 1 71.25 88 GLU A C 1
ATOM 719 O O . GLU A 1 88 ? 15.844 -23.609 -0.559 1 71.25 88 GLU A O 1
ATOM 724 N N . LYS A 1 89 ? 15.109 -23.047 1.614 1 81.38 89 LYS A N 1
ATOM 725 C CA . LYS A 1 89 ? 14.664 -21.781 1.05 1 81.38 89 LYS A CA 1
ATOM 726 C C . LYS A 1 89 ? 15.641 -20.656 1.376 1 81.38 89 LYS A C 1
ATOM 728 O O . LYS A 1 89 ? 15.508 -19.547 0.862 1 81.38 89 LYS A O 1
ATOM 733 N N . ASP A 1 90 ? 16.703 -20.953 2.094 1 81.38 90 ASP A N 1
ATOM 734 C CA . ASP A 1 90 ? 17.531 -19.859 2.604 1 81.38 90 ASP A CA 1
ATOM 735 C C . ASP A 1 90 ? 18.188 -19.094 1.461 1 81.38 90 ASP A C 1
ATOM 737 O O . ASP A 1 90 ? 18.156 -17.859 1.431 1 81.38 90 ASP A O 1
ATOM 741 N N . GLU A 1 91 ? 18.734 -19.812 0.566 1 83 91 GLU A N 1
ATOM 742 C CA . GLU A 1 91 ? 19.391 -19.125 -0.54 1 83 91 GLU A CA 1
ATOM 743 C C . GLU A 1 91 ? 18.391 -18.344 -1.387 1 83 91 GLU A C 1
ATOM 745 O O . GLU A 1 91 ? 18.672 -17.219 -1.8 1 83 91 GLU A O 1
ATOM 750 N N . LEU A 1 92 ? 17.281 -18.953 -1.604 1 88.56 92 LEU A N 1
ATOM 751 C CA . LEU A 1 92 ? 16.25 -18.297 -2.4 1 88.56 92 LEU A CA 1
ATOM 752 C C . LEU A 1 92 ? 15.711 -17.062 -1.678 1 88.56 92 LEU A C 1
ATOM 754 O O . LEU A 1 92 ? 15.43 -16.047 -2.307 1 88.56 92 LEU A O 1
ATOM 758 N N . LEU A 1 93 ? 15.688 -17.172 -0.412 1 92.5 93 LEU A N 1
ATOM 759 C CA . LEU A 1 93 ? 15.188 -16.062 0.404 1 92.5 93 LEU A CA 1
ATOM 760 C C . LEU A 1 93 ? 16.141 -14.875 0.354 1 92.5 93 LEU A C 1
ATOM 762 O O . LEU A 1 93 ? 15.703 -13.727 0.295 1 92.5 93 LEU A O 1
ATOM 766 N N . GLU A 1 94 ? 17.359 -15.148 0.372 1 92.31 94 GLU A N 1
ATOM 767 C CA . GLU A 1 94 ? 18.359 -14.078 0.316 1 92.31 94 GLU A CA 1
ATOM 768 C C . GLU A 1 94 ? 18.281 -13.32 -1.006 1 92.31 94 GLU A C 1
ATOM 770 O O . GLU A 1 94 ? 18.266 -12.086 -1.021 1 92.31 94 GLU A O 1
ATOM 775 N N . LYS A 1 95 ? 18.234 -14.078 -2.008 1 93.94 95 LYS A N 1
ATOM 776 C CA . LYS A 1 95 ? 18.109 -13.461 -3.324 1 93.94 95 LYS A CA 1
ATOM 777 C C . LYS A 1 95 ? 16.812 -12.68 -3.443 1 93.94 95 LYS A C 1
ATOM 779 O O . LYS A 1 95 ? 16.781 -11.57 -3.982 1 93.94 95 LYS A O 1
ATOM 784 N N . PHE A 1 96 ? 15.812 -13.266 -2.979 1 96.19 96 PHE A N 1
ATOM 785 C CA . PHE A 1 96 ? 14.492 -12.648 -3.014 1 96.19 96 PHE A CA 1
ATOM 786 C C . PHE A 1 96 ? 14.484 -11.344 -2.221 1 96.19 96 PHE A C 1
ATOM 788 O O . PHE A 1 96 ? 13.969 -10.328 -2.691 1 96.19 96 PHE A O 1
ATOM 795 N N . ASP A 1 97 ? 15.109 -11.336 -1.092 1 96.94 97 ASP A N 1
ATOM 796 C CA . ASP A 1 97 ? 15.18 -10.141 -0.251 1 96.94 97 ASP A CA 1
ATOM 797 C C . ASP A 1 97 ? 15.945 -9.023 -0.949 1 96.94 97 ASP A C 1
ATOM 799 O O . ASP A 1 97 ? 15.586 -7.852 -0.84 1 96.94 97 ASP A O 1
ATOM 803 N N . ASP A 1 98 ? 16.922 -9.344 -1.639 1 96.69 98 ASP A N 1
ATOM 804 C CA . ASP A 1 98 ? 17.672 -8.359 -2.404 1 96.69 98 ASP A CA 1
ATOM 805 C C . ASP A 1 98 ? 16.812 -7.711 -3.477 1 96.69 98 ASP A C 1
ATOM 807 O O . ASP A 1 98 ? 16.875 -6.5 -3.697 1 96.69 98 ASP A O 1
ATOM 811 N N . LEU A 1 99 ? 16.062 -8.555 -4.078 1 97.31 99 LEU A N 1
ATOM 812 C CA . LEU A 1 99 ? 15.195 -8.062 -5.141 1 97.31 99 LEU A CA 1
ATOM 813 C C . LEU A 1 99 ? 14.102 -7.16 -4.574 1 97.31 99 LEU A C 1
ATOM 815 O O . LEU A 1 99 ? 13.773 -6.129 -5.164 1 97.31 99 LEU A O 1
ATOM 819 N N . ILE A 1 100 ? 13.57 -7.531 -3.406 1 97.94 100 ILE A N 1
ATOM 820 C CA . ILE A 1 100 ? 12.57 -6.707 -2.744 1 97.94 100 ILE A CA 1
ATOM 821 C C . ILE A 1 100 ? 13.164 -5.344 -2.398 1 97.94 100 ILE A C 1
ATOM 823 O O . ILE A 1 100 ? 12.555 -4.305 -2.674 1 97.94 100 ILE A O 1
ATOM 827 N N . ALA A 1 101 ? 14.32 -5.336 -1.87 1 97.88 101 ALA A N 1
ATOM 828 C CA . ALA A 1 101 ? 14.984 -4.086 -1.517 1 97.88 101 ALA A CA 1
ATOM 829 C C . ALA A 1 101 ? 15.227 -3.223 -2.752 1 97.88 101 ALA A C 1
ATOM 831 O O . ALA A 1 101 ? 15.047 -2.002 -2.709 1 97.88 101 ALA A O 1
ATOM 832 N N . ALA A 1 102 ? 15.617 -3.855 -3.797 1 97.44 102 ALA A N 1
ATOM 833 C CA . ALA A 1 102 ? 15.875 -3.131 -5.039 1 97.44 102 ALA A CA 1
ATOM 834 C C . ALA A 1 102 ? 14.594 -2.484 -5.57 1 97.44 102 ALA A C 1
ATOM 836 O O . ALA A 1 102 ? 14.609 -1.32 -5.977 1 97.44 102 ALA A O 1
ATOM 837 N N . ILE A 1 103 ? 13.547 -3.197 -5.547 1 98.06 103 ILE A N 1
ATOM 838 C CA . ILE A 1 103 ? 12.273 -2.693 -6.055 1 98.06 103 ILE A CA 1
ATOM 839 C C . ILE A 1 103 ? 11.828 -1.494 -5.223 1 98.06 103 ILE A C 1
ATOM 841 O O . ILE A 1 103 ? 11.469 -0.448 -5.77 1 98.06 103 ILE A O 1
ATOM 845 N N . TRP A 1 104 ? 11.836 -1.631 -3.977 1 98.12 104 TRP A N 1
ATOM 846 C CA . TRP A 1 104 ? 11.383 -0.55 -3.111 1 98.12 104 TRP A CA 1
ATOM 847 C C . TRP A 1 104 ? 12.312 0.651 -3.197 1 98.12 104 TRP A C 1
ATOM 849 O O . TRP A 1 104 ? 11.883 1.796 -3.041 1 98.12 104 TRP A O 1
ATOM 859 N N . SER A 1 105 ? 13.594 0.419 -3.455 1 97.56 105 SER A N 1
ATOM 860 C CA . SER A 1 105 ? 14.508 1.529 -3.709 1 97.56 105 SER A CA 1
ATOM 861 C C . SER A 1 105 ? 14.102 2.309 -4.953 1 97.56 105 SER A C 1
ATOM 863 O O . SER A 1 105 ? 14.133 3.541 -4.957 1 97.56 105 SER A O 1
ATOM 865 N N . ILE A 1 106 ? 13.766 1.603 -5.949 1 97.06 106 ILE A N 1
ATOM 866 C CA . ILE A 1 106 ? 13.328 2.23 -7.191 1 97.06 106 ILE A CA 1
ATOM 867 C C . ILE A 1 106 ? 12.031 3.004 -6.949 1 97.06 106 ILE A C 1
ATOM 869 O O . ILE A 1 106 ? 11.883 4.133 -7.422 1 97.06 106 ILE A O 1
ATOM 873 N N . VAL A 1 107 ? 11.094 2.402 -6.246 1 96.75 107 VAL A N 1
ATOM 874 C CA . VAL A 1 107 ? 9.828 3.049 -5.906 1 96.75 107 VAL A CA 1
ATOM 875 C C . VAL A 1 107 ? 10.102 4.344 -5.141 1 96.75 107 VAL A C 1
ATOM 877 O O . VAL A 1 107 ? 9.516 5.387 -5.445 1 96.75 107 VAL A O 1
ATOM 880 N N . LEU A 1 108 ? 10.969 4.262 -4.176 1 96.75 108 LEU A N 1
ATOM 881 C CA . LEU A 1 108 ? 11.32 5.426 -3.369 1 96.75 108 LEU A CA 1
ATOM 882 C C . LEU A 1 108 ? 11.836 6.562 -4.25 1 96.75 108 LEU A C 1
ATOM 884 O O . LEU A 1 108 ? 11.367 7.695 -4.137 1 96.75 108 LEU A O 1
ATOM 888 N N . THR A 1 109 ? 12.711 6.215 -5.078 1 93.19 109 THR A N 1
ATOM 889 C CA . THR A 1 109 ? 13.32 7.215 -5.945 1 93.19 109 THR A CA 1
ATOM 890 C C . THR A 1 109 ? 12.289 7.82 -6.895 1 93.19 109 THR A C 1
ATOM 892 O O . THR A 1 109 ? 12.266 9.031 -7.105 1 93.19 109 THR A O 1
ATOM 895 N N . GLY A 1 110 ? 11.508 6.957 -7.449 1 90.5 110 GLY A N 1
ATOM 896 C CA . GLY A 1 110 ? 10.461 7.445 -8.328 1 90.5 110 GLY A CA 1
ATOM 897 C C . GLY A 1 110 ? 9.492 8.383 -7.633 1 90.5 110 GLY A C 1
ATOM 898 O O . GLY A 1 110 ? 9.172 9.453 -8.156 1 90.5 110 GLY A O 1
ATOM 899 N N . SER A 1 111 ? 9.039 7.996 -6.461 1 90.75 111 SER A N 1
ATOM 900 C CA . SER A 1 111 ? 8.086 8.805 -5.703 1 90.75 111 SER A CA 1
ATOM 901 C C . SER A 1 111 ? 8.711 10.133 -5.277 1 90.75 111 SER A C 1
ATOM 903 O O . SER A 1 111 ? 8.055 11.18 -5.34 1 90.75 111 SER A O 1
ATOM 905 N N . LEU A 1 112 ? 9.938 10.094 -4.848 1 90.06 112 LEU A N 1
ATOM 906 C CA . LEU A 1 112 ? 10.648 11.305 -4.469 1 90.06 112 LEU A CA 1
ATOM 907 C C . LEU A 1 112 ? 10.758 12.266 -5.652 1 90.06 112 LEU A C 1
ATOM 909 O O . LEU A 1 112 ? 10.531 13.469 -5.504 1 90.06 112 LEU A O 1
ATOM 913 N N . SER A 1 113 ? 11.141 11.719 -6.707 1 85 113 SER A N 1
ATOM 914 C CA . SER A 1 113 ? 11.281 12.539 -7.906 1 85 113 SER A CA 1
ATOM 915 C C . SER A 1 113 ? 9.961 13.219 -8.266 1 85 113 SER A C 1
ATOM 917 O O . SER A 1 113 ? 9.938 14.414 -8.586 1 85 113 SER A O 1
ATOM 919 N N . PHE A 1 114 ? 8.891 12.539 -8.219 1 84.44 114 PHE A N 1
ATOM 920 C CA . PHE A 1 114 ? 7.57 13.094 -8.516 1 84.44 114 PHE A CA 1
ATOM 921 C C . PHE A 1 114 ? 7.211 14.195 -7.523 1 84.44 114 PHE A C 1
ATOM 923 O O . PHE A 1 114 ? 6.828 15.289 -7.926 1 84.44 114 PHE A O 1
ATOM 930 N N . LEU A 1 115 ? 7.312 13.922 -6.262 1 84.75 115 LEU A N 1
ATOM 931 C CA . LEU A 1 115 ? 6.867 14.852 -5.227 1 84.75 115 LEU A CA 1
ATOM 932 C C . LEU A 1 115 ? 7.719 16.109 -5.223 1 84.75 115 LEU A C 1
ATOM 934 O O . LEU A 1 115 ? 7.219 17.203 -4.945 1 84.75 115 LEU A O 1
ATOM 938 N N . THR A 1 116 ? 8.945 15.953 -5.523 1 79.88 116 THR A N 1
ATOM 939 C CA . THR A 1 116 ? 9.82 17.109 -5.629 1 79.88 116 THR A CA 1
ATOM 940 C C . THR A 1 116 ? 9.438 17.969 -6.832 1 79.88 116 THR A C 1
ATOM 942 O O . THR A 1 116 ? 9.445 19.203 -6.758 1 79.88 116 THR A O 1
ATOM 945 N N . THR A 1 117 ? 9.102 17.328 -7.906 1 76.38 117 THR A N 1
ATOM 946 C CA . THR A 1 117 ? 8.719 18.047 -9.109 1 76.38 117 THR A CA 1
ATOM 947 C C . THR A 1 117 ? 7.406 18.797 -8.898 1 76.38 117 THR A C 1
ATOM 949 O O . THR A 1 117 ? 7.285 19.969 -9.273 1 76.38 117 THR A O 1
ATOM 952 N N . ILE A 1 118 ? 6.449 18.125 -8.281 1 72 118 ILE A N 1
ATOM 953 C CA . ILE A 1 118 ? 5.133 18.719 -8.094 1 72 118 ILE A CA 1
ATOM 954 C C . ILE A 1 118 ? 5.223 19.844 -7.062 1 72 118 ILE A C 1
ATOM 956 O O . ILE A 1 118 ? 4.504 20.844 -7.16 1 72 118 ILE A O 1
ATOM 960 N N . SER A 1 119 ? 5.992 19.672 -6.035 1 70.81 119 SER A N 1
ATOM 961 C CA . SER A 1 119 ? 6.152 20.688 -5 1 70.81 119 SER A CA 1
ATOM 962 C C . SER A 1 119 ? 6.715 21.984 -5.574 1 70.81 119 SER A C 1
ATOM 964 O O . SER A 1 119 ? 6.527 23.047 -5 1 70.81 119 SER A O 1
ATOM 966 N N . ASN A 1 120 ? 7.441 21.812 -6.605 1 65.44 120 ASN A N 1
ATOM 967 C CA . ASN A 1 120 ? 8.047 22.969 -7.246 1 65.44 120 ASN A CA 1
ATOM 968 C C . ASN A 1 120 ? 7.082 23.656 -8.211 1 65.44 120 ASN A C 1
ATOM 970 O O . ASN A 1 120 ? 7.336 24.766 -8.672 1 65.44 120 ASN A O 1
ATOM 974 N N . ASP A 1 121 ? 6.039 22.875 -8.445 1 62.09 121 ASP A N 1
ATOM 975 C CA . ASP A 1 121 ? 5.047 23.469 -9.344 1 62.09 121 ASP A CA 1
ATOM 976 C C . ASP A 1 121 ? 4.035 24.297 -8.57 1 62.09 121 ASP A C 1
ATOM 978 O O . ASP A 1 121 ? 3.654 23.953 -7.449 1 62.09 121 ASP A O 1
ATOM 982 N N . GLU A 1 122 ? 3.936 25.5 -8.914 1 55.72 122 GLU A N 1
ATOM 983 C CA . GLU A 1 122 ? 3.008 26.406 -8.25 1 55.72 122 GLU A CA 1
ATOM 984 C C . GLU A 1 122 ? 1.588 25.859 -8.25 1 55.72 122 GLU A C 1
ATOM 986 O O . GLU A 1 122 ? 0.818 26.094 -7.316 1 55.72 122 GLU A O 1
ATOM 991 N N . TYR A 1 123 ? 1.219 25.172 -9.359 1 55.09 123 TYR A N 1
ATOM 992 C CA . TYR A 1 123 ? -0.131 24.641 -9.5 1 55.09 123 TYR A CA 1
ATOM 993 C C . TYR A 1 123 ? -0.098 23.125 -9.727 1 55.09 123 TYR A C 1
ATOM 995 O O . TYR A 1 123 ? 0.729 22.625 -10.492 1 55.09 123 TYR A O 1
ATOM 1003 N N . LEU A 1 124 ? -0.754 22.469 -8.75 1 58.66 124 LEU A N 1
ATOM 1004 C CA . LEU A 1 124 ? -0.93 21.047 -9.031 1 58.66 124 LEU A CA 1
ATOM 1005 C C . LEU A 1 124 ? -1.762 20.844 -10.297 1 58.66 124 LEU A C 1
ATOM 1007 O O . LEU A 1 124 ? -2.859 21.391 -10.422 1 58.66 124 LEU A O 1
ATOM 1011 N N . PRO A 1 125 ? -1.053 20.359 -11.359 1 57.66 125 PRO A N 1
ATOM 1012 C CA . PRO A 1 125 ? -1.896 20.094 -12.531 1 57.66 125 PRO A CA 1
ATOM 1013 C C . PRO A 1 125 ? -3.193 19.375 -12.172 1 57.66 125 PRO A C 1
ATOM 1015 O O . PRO A 1 125 ? -3.254 18.672 -11.156 1 57.66 125 PRO A O 1
ATOM 1018 N N . LEU A 1 126 ? -4.254 19.562 -12.906 1 51.56 126 LEU A N 1
ATOM 1019 C CA . LEU A 1 126 ? -5.523 18.859 -12.773 1 51.56 126 LEU A CA 1
ATOM 1020 C C . LEU A 1 126 ? -5.312 17.344 -12.75 1 51.56 126 LEU A C 1
ATOM 1022 O O . LEU A 1 126 ? -4.586 16.812 -13.586 1 51.56 126 LEU A O 1
ATOM 1026 N N . GLY A 1 127 ? -5.812 16.703 -11.836 1 57.56 127 GLY A N 1
ATOM 1027 C CA . GLY A 1 127 ? -5.707 15.258 -11.68 1 57.56 127 GLY A CA 1
ATOM 1028 C C . GLY A 1 127 ? -4.516 14.836 -10.844 1 57.56 127 GLY A C 1
ATOM 1029 O O . GLY A 1 127 ? -4.348 13.648 -10.547 1 57.56 127 GLY A O 1
ATOM 1030 N N . SER A 1 128 ? -3.92 15.945 -10.453 1 67.88 128 SER A N 1
ATOM 1031 C CA . SER A 1 128 ? -2.67 15.664 -9.75 1 67.88 128 SER A CA 1
ATOM 1032 C C . SER A 1 128 ? -2.926 15.211 -8.312 1 67.88 128 SER A C 1
ATOM 1034 O O . SER A 1 128 ? -2.078 14.562 -7.699 1 67.88 128 SER A O 1
ATOM 1036 N N . ARG A 1 129 ? -4.125 15.477 -8.016 1 75.31 129 ARG A N 1
ATOM 1037 C CA . ARG A 1 129 ? -4.395 15.117 -6.629 1 75.31 129 ARG A CA 1
ATOM 1038 C C . ARG A 1 129 ? -4.324 13.609 -6.426 1 75.31 129 ARG A C 1
ATOM 1040 O O . ARG A 1 129 ? -3.719 13.133 -5.465 1 75.31 129 ARG A O 1
ATOM 1047 N N . GLU A 1 130 ? -4.898 12.945 -7.344 1 78.88 130 GLU A N 1
ATOM 1048 C CA . GLU A 1 130 ? -4.898 11.492 -7.238 1 78.88 130 GLU A CA 1
ATOM 1049 C C . GLU A 1 130 ? -3.479 10.938 -7.305 1 78.88 130 GLU A C 1
ATOM 1051 O O . GLU A 1 130 ? -3.131 10.008 -6.566 1 78.88 130 GLU A O 1
ATOM 1056 N N . VAL A 1 131 ? -2.807 11.57 -8.117 1 81.31 131 VAL A N 1
ATOM 1057 C CA . VAL A 1 131 ? -1.432 11.109 -8.266 1 81.31 131 VAL A CA 1
ATOM 1058 C C . VAL A 1 131 ? -0.627 11.477 -7.02 1 81.31 131 VAL A C 1
ATOM 1060 O O . VAL A 1 131 ? 0.197 10.688 -6.551 1 81.31 131 VAL A O 1
ATOM 1063 N N . PHE A 1 132 ? -0.916 12.617 -6.559 1 83.75 132 PHE A N 1
ATOM 1064 C CA . PHE A 1 132 ? -0.231 13.062 -5.352 1 83.75 132 PHE A CA 1
ATOM 1065 C C . PHE A 1 132 ? -0.507 12.109 -4.195 1 83.75 132 PHE A C 1
ATOM 1067 O O . PHE A 1 132 ? 0.42 11.672 -3.508 1 83.75 132 PHE A O 1
ATOM 1074 N N . VAL A 1 133 ? -1.688 11.758 -4.027 1 85.62 133 VAL A N 1
ATOM 1075 C CA . VAL A 1 133 ? -2.1 10.867 -2.945 1 85.62 133 VAL A CA 1
ATOM 1076 C C . VAL A 1 133 ? -1.425 9.508 -3.111 1 85.62 133 VAL A C 1
ATOM 1078 O O . VAL A 1 133 ? -0.906 8.945 -2.145 1 85.62 133 VAL A O 1
ATOM 1081 N N . HIS A 1 134 ? -1.429 9.055 -4.281 1 88 134 HIS A N 1
ATOM 1082 C CA . HIS A 1 134 ? -0.788 7.781 -4.574 1 88 134 HIS A CA 1
ATOM 1083 C C . HIS A 1 134 ? 0.701 7.824 -4.25 1 88 134 HIS A C 1
ATOM 1085 O O . HIS A 1 134 ? 1.235 6.891 -3.645 1 88 134 HIS A O 1
ATOM 1091 N N . GLU A 1 135 ? 1.28 8.898 -4.574 1 88.94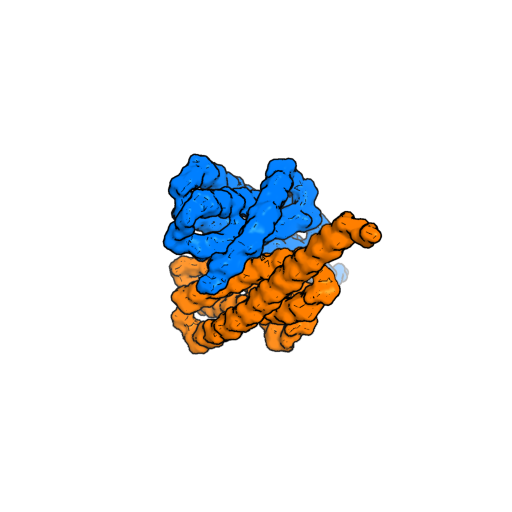 135 GLU A N 1
ATOM 1092 C CA . GLU A 1 135 ? 2.725 8.977 -4.383 1 88.94 135 GLU A CA 1
ATOM 1093 C C . GLU A 1 135 ? 3.078 9.18 -2.914 1 88.94 135 GLU A C 1
ATOM 1095 O O . GLU A 1 135 ? 4.105 8.688 -2.443 1 88.94 135 GLU A O 1
ATOM 1100 N N . LEU A 1 136 ? 2.271 9.906 -2.273 1 89.75 136 LEU A N 1
ATOM 1101 C CA . LEU A 1 136 ? 2.475 10.031 -0.833 1 89.75 136 LEU A CA 1
ATOM 1102 C C . LEU A 1 136 ? 2.465 8.664 -0.163 1 89.75 136 LEU A C 1
ATOM 1104 O O . LEU A 1 136 ? 3.338 8.359 0.651 1 89.75 136 LEU A O 1
ATOM 1108 N N . ARG A 1 137 ? 1.555 7.801 -0.522 1 93.62 137 ARG A N 1
ATOM 1109 C CA . ARG A 1 137 ? 1.457 6.449 0.025 1 93.62 137 ARG A CA 1
ATOM 1110 C C . ARG A 1 137 ? 2.646 5.598 -0.404 1 93.62 137 ARG A C 1
ATOM 1112 O O . ARG A 1 137 ? 3.229 4.883 0.412 1 93.62 137 ARG A O 1
ATOM 1119 N N . SER A 1 138 ? 2.928 5.727 -1.652 1 94.75 138 SER A N 1
ATOM 1120 C CA . SER A 1 138 ? 4.055 4.961 -2.178 1 94.75 138 SER A CA 1
ATOM 1121 C C . SER A 1 138 ? 5.352 5.324 -1.461 1 94.75 138 SER A C 1
ATOM 1123 O O . SER A 1 138 ? 6.133 4.441 -1.099 1 94.75 138 SER A O 1
ATOM 1125 N N . LEU A 1 139 ? 5.516 6.629 -1.281 1 94.56 139 LEU A N 1
ATOM 1126 C CA . LEU A 1 139 ? 6.711 7.094 -0.59 1 94.56 139 LEU A CA 1
ATOM 1127 C C . LEU A 1 139 ? 6.754 6.57 0.84 1 94.56 139 LEU A C 1
ATOM 1129 O O . LEU A 1 139 ? 7.789 6.082 1.298 1 94.56 139 LEU A O 1
ATOM 1133 N N . ASN A 1 140 ? 5.684 6.699 1.493 1 95.19 140 ASN A N 1
ATOM 1134 C CA . ASN A 1 140 ? 5.609 6.227 2.871 1 95.19 140 ASN A CA 1
ATOM 1135 C C . ASN A 1 140 ? 5.848 4.723 2.959 1 95.19 140 ASN A C 1
ATOM 1137 O O . ASN A 1 140 ? 6.582 4.254 3.83 1 95.19 140 ASN A O 1
ATOM 1141 N N . ASP A 1 141 ? 5.25 3.955 2.07 1 96.44 141 ASP A N 1
ATOM 1142 C CA . ASP A 1 141 ? 5.418 2.504 2.059 1 96.44 141 ASP A CA 1
ATOM 1143 C C . ASP A 1 141 ? 6.875 2.123 1.806 1 96.44 141 ASP A C 1
ATOM 1145 O O . ASP A 1 141 ? 7.406 1.219 2.451 1 96.44 141 ASP A O 1
ATOM 1149 N N . ALA A 1 142 ? 7.445 2.777 0.883 1 97.5 142 ALA A N 1
ATOM 1150 C CA . ALA A 1 142 ? 8.844 2.498 0.575 1 97.5 142 ALA A CA 1
ATOM 1151 C C . ALA A 1 142 ? 9.734 2.787 1.777 1 97.5 142 ALA A C 1
ATOM 1153 O O . ALA A 1 142 ? 10.617 1.99 2.111 1 97.5 14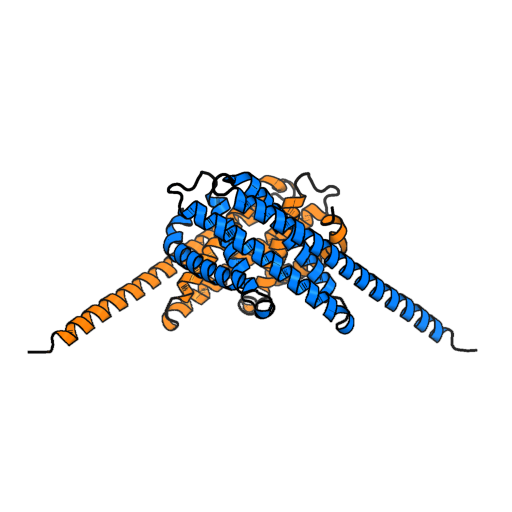2 ALA A O 1
ATOM 1154 N N . ARG A 1 143 ? 9.492 3.936 2.369 1 96.25 143 ARG A N 1
ATOM 1155 C CA . ARG A 1 143 ? 10.258 4.289 3.559 1 96.25 143 ARG A CA 1
ATOM 1156 C C . ARG A 1 143 ? 10.117 3.221 4.637 1 96.25 143 ARG A C 1
ATOM 1158 O O . ARG A 1 143 ? 11.117 2.777 5.207 1 96.25 143 ARG A O 1
ATOM 1165 N N . ILE A 1 144 ? 8.945 2.789 4.887 1 95.69 144 ILE A N 1
ATOM 1166 C CA . ILE A 1 144 ? 8.68 1.79 5.914 1 95.69 144 ILE A CA 1
ATOM 1167 C C . ILE A 1 144 ? 9.383 0.483 5.555 1 95.69 144 ILE A C 1
ATOM 1169 O O . ILE A 1 144 ? 10.062 -0.115 6.395 1 95.69 144 ILE A O 1
ATOM 1173 N N . LYS A 1 145 ? 9.25 0.066 4.34 1 97.06 145 LYS A N 1
ATOM 1174 C CA . LYS A 1 145 ? 9.836 -1.2 3.91 1 97.06 145 LYS A CA 1
ATOM 1175 C C . LYS A 1 145 ? 11.359 -1.156 4 1 97.06 145 LYS A C 1
ATOM 1177 O O . LYS A 1 145 ? 11.984 -2.084 4.52 1 97.06 145 LYS A O 1
ATOM 1182 N N . LEU A 1 146 ? 11.961 -0.09 3.578 1 97.69 146 LEU A N 1
ATOM 1183 C CA . LEU A 1 146 ? 13.414 -0.011 3.461 1 97.69 146 LEU A CA 1
ATOM 1184 C C . LEU A 1 146 ? 14.055 0.225 4.824 1 97.69 146 LEU A C 1
ATOM 1186 O O . LEU A 1 146 ? 15.258 0.013 4.992 1 97.69 146 LEU A O 1
ATOM 1190 N N . THR A 1 147 ? 13.281 0.657 5.742 1 96.31 147 THR A N 1
ATOM 1191 C CA . THR A 1 147 ? 13.836 0.866 7.078 1 96.31 147 THR A CA 1
ATOM 1192 C C . THR A 1 147 ? 13.57 -0.344 7.969 1 96.31 147 THR A C 1
ATOM 1194 O O . THR A 1 147 ? 13.992 -0.374 9.125 1 96.31 147 THR A O 1
ATOM 1197 N N . ASP A 1 148 ? 12.867 -1.305 7.453 1 95.88 148 ASP A N 1
ATOM 1198 C CA . ASP A 1 148 ? 12.711 -2.578 8.148 1 95.88 148 ASP A CA 1
ATOM 1199 C C . ASP A 1 148 ? 14.062 -3.277 8.32 1 95.88 148 ASP A C 1
ATOM 1201 O O . ASP A 1 148 ? 14.891 -3.273 7.41 1 95.88 148 ASP A O 1
ATOM 1205 N N . GLU A 1 149 ? 14.211 -3.93 9.414 1 94.06 149 GLU A N 1
ATOM 1206 C CA . GLU A 1 149 ? 15.461 -4.598 9.742 1 94.06 149 GLU A CA 1
ATOM 1207 C C . GLU A 1 149 ? 15.82 -5.648 8.695 1 94.06 149 GLU A C 1
ATOM 1209 O O . GLU A 1 149 ? 17 -5.871 8.414 1 94.06 149 GLU A O 1
ATOM 1214 N N . ARG A 1 150 ? 14.797 -6.258 8.086 1 94.38 150 ARG A N 1
ATOM 1215 C CA . ARG A 1 150 ? 14.992 -7.297 7.082 1 94.38 150 ARG A CA 1
ATOM 1216 C C . ARG A 1 150 ? 15.727 -6.75 5.867 1 94.38 150 ARG A C 1
ATOM 1218 O O . ARG A 1 150 ? 16.5 -7.473 5.227 1 94.38 150 ARG A O 1
ATOM 1225 N N . PHE A 1 151 ? 15.57 -5.453 5.676 1 96.5 151 PHE A N 1
ATOM 1226 C CA . PHE A 1 151 ? 16.062 -4.949 4.398 1 96.5 151 PHE A CA 1
ATOM 1227 C C . PHE A 1 151 ? 17.125 -3.887 4.609 1 96.5 151 PHE A C 1
ATOM 1229 O O . PHE A 1 151 ? 17.906 -3.59 3.695 1 96.5 151 PHE A O 1
ATOM 1236 N N . LYS A 1 152 ? 17.203 -3.279 5.723 1 93.81 152 LYS A N 1
ATOM 1237 C CA . LYS A 1 152 ? 18.047 -2.125 6.016 1 93.81 152 LYS A CA 1
ATOM 1238 C C . LYS A 1 152 ? 19.516 -2.42 5.703 1 93.81 152 LYS A C 1
ATOM 1240 O O . LYS A 1 152 ? 20.219 -1.571 5.16 1 93.81 152 LYS A O 1
ATOM 1245 N N . SER A 1 153 ? 19.938 -3.582 5.988 1 93 153 SER A N 1
ATOM 1246 C CA . SER A 1 153 ? 21.344 -3.947 5.824 1 93 153 SER A CA 1
ATOM 1247 C C . SER A 1 153 ? 21.688 -4.16 4.352 1 93 153 SER A C 1
ATOM 1249 O O . SER A 1 153 ? 22.859 -4.27 3.994 1 93 153 SER A O 1
ATOM 1251 N N . ARG A 1 154 ? 20.703 -4.207 3.508 1 94.5 154 ARG A N 1
ATOM 1252 C CA . ARG A 1 154 ? 20.906 -4.5 2.092 1 94.5 154 ARG A CA 1
ATOM 1253 C C . ARG A 1 154 ? 21 -3.213 1.276 1 94.5 154 ARG A C 1
ATOM 1255 O O . ARG A 1 154 ? 21.234 -3.252 0.068 1 94.5 154 ARG A O 1
ATOM 1262 N N . LEU A 1 155 ? 20.828 -2.137 1.937 1 96 155 LEU A N 1
ATOM 1263 C CA . LEU A 1 155 ? 20.75 -0.855 1.241 1 96 155 LEU A CA 1
ATOM 1264 C C . LEU A 1 155 ? 22.141 -0.269 1.038 1 96 155 LEU A C 1
ATOM 1266 O O . LEU A 1 155 ? 23 -0.37 1.92 1 96 155 LEU A O 1
ATOM 1270 N N . ASN A 1 156 ? 22.344 0.28 -0.074 1 94.25 156 ASN A N 1
ATOM 1271 C CA . ASN A 1 156 ? 23.578 1.019 -0.295 1 94.25 156 ASN A CA 1
ATOM 1272 C C . ASN A 1 156 ? 23.484 2.441 0.249 1 94.25 156 ASN A C 1
ATOM 1274 O O . ASN A 1 156 ? 22.422 2.873 0.692 1 94.25 156 ASN A O 1
ATOM 1278 N N . LYS A 1 157 ? 24.547 3.145 0.195 1 93.94 157 LYS A N 1
ATOM 1279 C CA . LYS A 1 157 ? 24.641 4.484 0.771 1 93.94 157 LYS A CA 1
ATOM 1280 C C . LYS A 1 157 ? 23.688 5.449 0.068 1 93.94 157 LYS A C 1
ATOM 1282 O O . LYS A 1 157 ? 23.031 6.273 0.717 1 93.94 157 LYS A O 1
ATOM 1287 N N . SER A 1 158 ? 23.625 5.336 -1.197 1 93.81 158 SER A N 1
ATOM 1288 C CA . SER A 1 158 ? 22.766 6.223 -1.973 1 93.81 158 SER A CA 1
ATOM 1289 C C . SER A 1 158 ? 21.297 6.055 -1.579 1 93.81 158 SER A C 1
ATOM 1291 O O . SER A 1 158 ? 20.562 7.043 -1.44 1 93.81 158 SER A O 1
ATOM 1293 N N . THR A 1 159 ? 20.922 4.848 -1.385 1 95.5 159 THR A N 1
ATOM 1294 C CA . THR A 1 159 ? 19.547 4.574 -0.991 1 95.5 159 THR A CA 1
ATOM 1295 C C . THR A 1 159 ? 19.266 5.105 0.412 1 95.5 159 THR A C 1
ATOM 1297 O O . THR A 1 159 ? 18.188 5.641 0.677 1 95.5 159 THR A O 1
ATOM 1300 N N . LEU A 1 160 ? 20.219 4.992 1.253 1 95.5 160 LEU A N 1
ATOM 1301 C CA . LEU A 1 160 ? 20.062 5.492 2.615 1 95.5 160 LEU A CA 1
ATOM 1302 C C . LEU A 1 160 ? 19.859 7.004 2.619 1 95.5 160 LEU A C 1
ATOM 1304 O O . LEU A 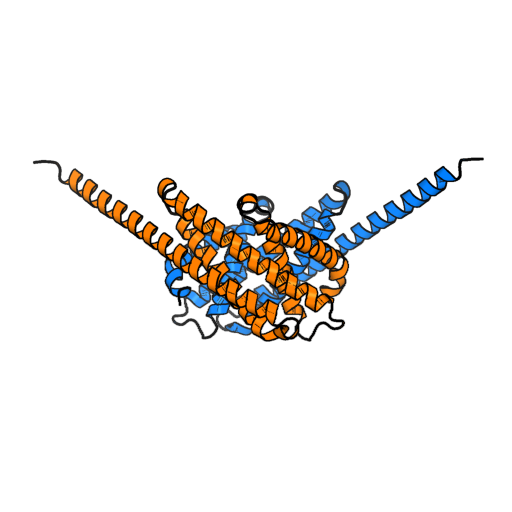1 160 ? 19.047 7.523 3.391 1 95.5 160 LEU A O 1
ATOM 1308 N N . ILE A 1 161 ? 20.5 7.648 1.787 1 95.44 161 ILE A N 1
ATOM 1309 C CA . ILE A 1 161 ? 20.359 9.094 1.646 1 95.44 161 ILE A CA 1
ATOM 1310 C C . ILE A 1 161 ? 18.938 9.422 1.158 1 95.44 161 ILE A C 1
ATOM 1312 O O . ILE A 1 161 ? 18.312 10.359 1.648 1 95.44 161 ILE A O 1
ATOM 1316 N N . GLN A 1 162 ? 18.516 8.633 0.234 1 95.25 162 GLN A N 1
ATOM 1317 C CA . GLN A 1 162 ? 17.172 8.859 -0.301 1 95.25 162 GLN A CA 1
ATOM 1318 C C . GLN A 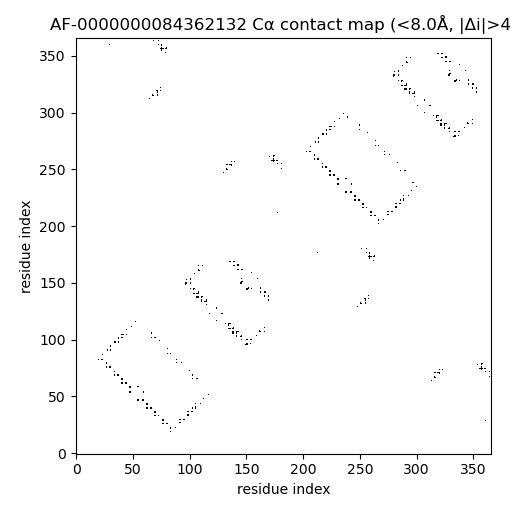1 162 ? 16.109 8.594 0.755 1 95.25 162 GLN A C 1
ATOM 1320 O O . GLN A 1 162 ? 15.07 9.258 0.779 1 95.25 162 GLN A O 1
ATOM 1325 N N . VAL A 1 163 ? 16.328 7.602 1.61 1 96.44 163 VAL A N 1
ATOM 1326 C CA . VAL A 1 163 ? 15.414 7.32 2.705 1 96.44 163 VAL A CA 1
ATOM 1327 C C . VAL A 1 163 ? 15.328 8.531 3.633 1 96.44 163 VAL A C 1
ATOM 1329 O O . VAL A 1 163 ? 14.234 8.93 4.051 1 96.44 163 VAL A O 1
ATOM 1332 N N . ASP A 1 164 ? 16.422 9.102 3.889 1 94.94 164 ASP A N 1
ATOM 1333 C CA . ASP A 1 164 ? 16.453 10.297 4.727 1 94.94 164 ASP A CA 1
ATOM 1334 C C . ASP A 1 164 ? 15.711 11.453 4.062 1 94.94 164 ASP A C 1
ATOM 1336 O O . ASP A 1 164 ? 14.977 12.195 4.727 1 94.94 164 ASP A O 1
ATOM 1340 N N . LYS A 1 165 ? 15.906 11.594 2.848 1 94.25 165 LYS A N 1
ATOM 1341 C CA . LYS A 1 165 ? 15.195 12.625 2.094 1 94.25 165 LYS A CA 1
ATOM 1342 C C . LYS A 1 165 ? 13.688 12.391 2.131 1 94.25 165 LYS A C 1
ATOM 1344 O O . LYS A 1 165 ? 12.906 13.336 2.268 1 94.25 165 LYS A O 1
ATOM 1349 N N . ALA A 1 166 ? 13.328 11.148 1.938 1 94.25 166 ALA A N 1
ATOM 1350 C CA . ALA A 1 166 ? 11.914 10.789 1.997 1 94.25 166 ALA A CA 1
ATOM 1351 C C . ALA A 1 166 ? 11.305 11.188 3.336 1 94.25 166 ALA A C 1
ATOM 1353 O O . ALA A 1 166 ? 10.195 11.727 3.385 1 94.25 166 ALA A O 1
ATOM 1354 N N . GLU A 1 167 ? 12.039 10.953 4.359 1 92.06 167 GLU A N 1
ATOM 1355 C CA . GLU A 1 167 ? 11.555 11.312 5.691 1 92.06 167 GLU A CA 1
ATOM 1356 C C . GLU A 1 167 ? 11.328 12.812 5.805 1 92.06 167 GLU A C 1
ATOM 1358 O O . GLU A 1 167 ? 10.32 13.25 6.367 1 92.06 167 GLU A O 1
ATOM 1363 N N . ARG A 1 168 ? 12.156 13.555 5.277 1 90.44 168 ARG A N 1
ATOM 1364 C CA . ARG A 1 168 ? 12.047 15.008 5.32 1 90.44 168 ARG A CA 1
ATOM 1365 C C . ARG A 1 168 ? 10.859 15.492 4.496 1 90.44 168 ARG A C 1
ATOM 1367 O O . ARG A 1 168 ? 10.078 16.328 4.949 1 90.44 168 ARG A O 1
ATOM 1374 N N . ILE A 1 169 ? 10.734 14.93 3.352 1 89.12 169 ILE A N 1
ATOM 1375 C CA . ILE A 1 169 ? 9.656 15.336 2.463 1 89.12 169 ILE A CA 1
ATOM 1376 C C . ILE A 1 169 ? 8.312 14.953 3.08 1 89.12 169 ILE A C 1
ATOM 1378 O O . ILE A 1 169 ? 7.367 15.75 3.068 1 89.12 169 ILE A O 1
ATOM 1382 N N . LEU A 1 170 ? 8.266 13.805 3.656 1 88.81 170 LEU A N 1
ATOM 1383 C CA . LEU A 1 170 ? 7.035 13.375 4.316 1 88.81 170 LEU A CA 1
ATOM 1384 C C . LEU A 1 170 ? 6.699 14.297 5.488 1 88.81 170 LEU A C 1
ATOM 1386 O O . LEU A 1 170 ? 5.543 14.688 5.66 1 88.81 170 LEU A O 1
ATOM 1390 N N . SER A 1 171 ? 7.688 14.648 6.207 1 85.88 171 SER A N 1
ATOM 1391 C CA . SER A 1 171 ? 7.473 15.555 7.328 1 85.88 171 SER A CA 1
ATOM 1392 C C . SER A 1 171 ? 6.918 16.891 6.859 1 85.88 171 SER A C 1
ATOM 1394 O O . SER A 1 171 ? 6.016 17.453 7.484 1 85.88 171 SER A O 1
ATOM 1396 N N . GLU A 1 172 ? 7.438 17.344 5.789 1 82.94 172 GLU A N 1
ATOM 1397 C CA . GLU A 1 172 ? 6.969 18.609 5.238 1 82.94 172 GLU A CA 1
ATOM 1398 C C . GLU A 1 172 ? 5.527 18.484 4.75 1 82.94 172 GLU A C 1
ATOM 1400 O O . GLU A 1 172 ? 4.711 19.375 5 1 82.94 172 GLU A O 1
ATOM 1405 N N . VAL A 1 173 ? 5.297 17.438 4.078 1 81.69 173 VAL A N 1
ATOM 1406 C CA . VAL A 1 173 ? 3.953 17.219 3.555 1 81.69 173 VAL A CA 1
ATOM 1407 C C . VAL A 1 173 ? 2.963 17.078 4.711 1 81.69 173 VAL A C 1
ATOM 1409 O O . VAL A 1 173 ? 1.856 17.625 4.656 1 81.69 173 VAL A O 1
ATOM 1412 N N . ILE A 1 174 ? 3.336 16.391 5.719 1 81.56 174 ILE A N 1
ATOM 1413 C CA . ILE A 1 174 ? 2.506 16.156 6.898 1 81.56 174 ILE A CA 1
ATOM 1414 C C . ILE A 1 174 ? 2.197 17.5 7.57 1 81.56 174 ILE A C 1
ATOM 1416 O O . ILE A 1 174 ? 1.082 17.719 8.055 1 81.56 174 ILE A O 1
ATOM 1420 N N . GLU A 1 175 ? 3.08 18.328 7.52 1 77.25 175 GLU A N 1
ATOM 1421 C CA . GLU A 1 175 ? 2.898 19.641 8.133 1 77.25 175 GLU A CA 1
ATOM 1422 C C . GLU A 1 175 ? 1.991 20.531 7.285 1 77.25 175 GLU A C 1
ATOM 1424 O O . GLU A 1 175 ? 1.184 21.297 7.82 1 77.25 175 GLU A O 1
ATOM 1429 N N . LYS A 1 176 ? 2.09 20.312 5.988 1 73.5 176 LYS A N 1
ATOM 1430 C CA . LYS A 1 176 ? 1.396 21.234 5.09 1 73.5 176 LYS A CA 1
ATOM 1431 C C . LYS A 1 176 ? 0.07 20.641 4.617 1 73.5 176 LYS A C 1
ATOM 1433 O O . LYS A 1 176 ? -0.815 21.375 4.164 1 73.5 176 LYS A O 1
ATOM 1438 N N . ALA A 1 177 ? -0.078 19.344 4.535 1 62.31 177 ALA A N 1
ATOM 1439 C CA . ALA A 1 177 ? -1.027 18.531 3.775 1 62.31 177 ALA A CA 1
ATOM 1440 C C . ALA A 1 177 ? -2.451 18.719 4.289 1 62.31 177 ALA A C 1
ATOM 1442 O O . ALA A 1 177 ? -3.406 18.703 3.512 1 62.31 177 ALA A O 1
ATOM 1443 N N . PRO A 1 178 ? -2.719 18.844 5.645 1 61.06 178 PRO A N 1
ATOM 1444 C CA . PRO A 1 178 ? -4.156 18.859 5.926 1 61.06 178 PRO A CA 1
ATOM 1445 C C . PRO A 1 178 ? -4.93 19.797 5.008 1 61.06 178 PRO A C 1
ATOM 1447 O O . PRO A 1 178 ? -6.043 19.484 4.582 1 61.06 178 PRO A O 1
ATOM 1450 N N . LYS A 1 179 ? -4.344 20.766 4.551 1 59.12 179 LYS A N 1
ATOM 1451 C CA . LYS A 1 179 ? -5.027 21.672 3.629 1 59.12 179 LYS A CA 1
ATOM 1452 C C . LYS A 1 179 ? -5.246 21.016 2.27 1 59.12 179 LYS A C 1
ATOM 1454 O O . LYS A 1 179 ? -6.219 21.312 1.579 1 59.12 179 LYS A O 1
ATOM 1459 N N . LEU A 1 180 ? -4.418 20.094 1.994 1 57.69 180 LEU A N 1
ATOM 1460 C CA . LEU A 1 180 ? -4.449 19.469 0.671 1 57.69 180 LEU A CA 1
ATOM 1461 C C . LEU A 1 180 ? -5.418 18.297 0.643 1 57.69 180 LEU A C 1
ATOM 1463 O O . LEU A 1 180 ? -5.988 17.984 -0.405 1 57.69 180 LEU A O 1
ATOM 1467 N N . LEU A 1 181 ? -5.559 17.703 1.75 1 61.88 181 LEU A N 1
ATOM 1468 C CA . LEU A 1 181 ? -6.371 16.5 1.755 1 61.88 181 LEU A CA 1
ATOM 1469 C C . LEU A 1 181 ? -7.777 16.781 2.264 1 61.88 181 LEU A C 1
ATOM 1471 O O . LEU A 1 181 ? -8.672 15.945 2.148 1 61.88 181 LEU A O 1
ATOM 1475 N N . LEU A 1 182 ? -7.91 17.938 2.939 1 62.12 182 LEU A N 1
ATOM 1476 C CA . LEU A 1 182 ? -9.203 18.281 3.52 1 62.12 182 LEU A CA 1
ATOM 1477 C C . LEU A 1 182 ? -10.102 18.953 2.486 1 62.12 182 LEU A C 1
ATOM 1479 O O . LEU A 1 182 ? -11.195 19.406 2.812 1 62.12 182 LEU A O 1
ATOM 1483 N N . PHE A 1 183 ? -9.688 18.844 1.208 1 48.31 183 PHE A N 1
ATOM 1484 C CA . PHE A 1 183 ? -10.672 19.516 0.365 1 48.31 183 PHE A CA 1
ATOM 1485 C C . PHE A 1 183 ? -11.82 18.578 0.028 1 48.31 183 PHE A C 1
ATOM 1487 O O . PHE A 1 183 ? -11.656 17.359 0.026 1 48.31 183 PHE A O 1
ATOM 1494 N N . MET B 1 1 ? 13.625 44.25 42.219 1 39 1 MET B N 1
ATOM 1495 C CA . MET B 1 1 ? 13.594 44.312 40.781 1 39 1 MET B CA 1
ATOM 1496 C C . MET B 1 1 ? 13.656 42.906 40.188 1 39 1 MET B C 1
ATOM 1498 O O . MET B 1 1 ? 14.68 42.219 40.281 1 39 1 MET B O 1
ATOM 1502 N N . SER B 1 2 ? 12.695 42.031 40.344 1 49.34 2 SER B N 1
ATOM 1503 C CA . SER B 1 2 ? 12.469 40.625 40 1 49.34 2 SER B CA 1
ATOM 1504 C C . SER B 1 2 ? 12.844 40.344 38.562 1 49.34 2 SER B C 1
ATOM 1506 O O . SER B 1 2 ? 12.555 41.125 37.656 1 49.34 2 SER B O 1
ATOM 1508 N N . ARG B 1 3 ? 13.852 39.5 38.156 1 61.56 3 ARG B N 1
ATOM 1509 C CA . ARG B 1 3 ? 14.836 39.281 37.094 1 61.56 3 ARG B CA 1
ATOM 1510 C C . ARG B 1 3 ? 14.156 39.156 35.719 1 61.56 3 ARG B C 1
ATOM 1512 O O . ARG B 1 3 ? 13.281 38.281 35.562 1 61.56 3 ARG B O 1
ATOM 1519 N N . PRO B 1 4 ? 14.062 40.062 34.781 1 63.5 4 PRO B N 1
ATOM 1520 C CA . PRO B 1 4 ? 13.641 40.094 33.375 1 63.5 4 PRO B CA 1
ATOM 1521 C C . PRO B 1 4 ? 13.891 38.781 32.656 1 63.5 4 PRO B C 1
ATOM 1523 O O . PRO B 1 4 ? 13.102 38.406 31.797 1 63.5 4 PRO B O 1
ATOM 1526 N N . ASN B 1 5 ? 14.875 38.156 33 1 63.5 5 ASN B N 1
ATOM 1527 C CA . ASN B 1 5 ? 15.219 36.906 32.375 1 63.5 5 ASN B CA 1
ATOM 1528 C C . ASN B 1 5 ? 14.211 35.812 32.719 1 63.5 5 ASN B C 1
ATOM 1530 O O . ASN B 1 5 ? 13.914 34.938 31.891 1 63.5 5 ASN B O 1
ATOM 1534 N N . SER B 1 6 ? 13.648 36 33.906 1 64.81 6 SER B N 1
ATOM 1535 C CA . SER B 1 6 ? 12.711 35 34.375 1 64.81 6 SER B CA 1
ATOM 1536 C C . SER B 1 6 ? 11.375 35.094 33.625 1 64.81 6 SER B C 1
ATOM 1538 O O . SER B 1 6 ? 10.75 34.062 33.344 1 64.81 6 SER B O 1
ATOM 1540 N N . ARG B 1 7 ? 11 36.281 33.375 1 66.81 7 ARG B N 1
ATOM 1541 C CA . ARG B 1 7 ? 9.734 36.531 32.719 1 66.81 7 ARG B CA 1
ATOM 1542 C C . ARG B 1 7 ? 9.781 36.094 31.25 1 66.81 7 ARG B C 1
ATOM 1544 O O . ARG B 1 7 ? 8.797 35.562 30.734 1 66.81 7 ARG B O 1
ATOM 1551 N N . LEU B 1 8 ? 10.922 36.344 30.562 1 69.5 8 LEU B N 1
ATOM 1552 C CA . LEU B 1 8 ? 11.125 35.906 29.188 1 69.5 8 LEU B CA 1
ATOM 1553 C C . LEU B 1 8 ? 11.07 34.375 29.094 1 69.5 8 LEU B C 1
ATOM 1555 O O . LEU B 1 8 ? 10.469 33.844 28.172 1 69.5 8 LEU B O 1
ATOM 1559 N N . THR B 1 9 ? 11.523 33.875 30.234 1 82.56 9 THR B N 1
ATOM 1560 C CA . THR B 1 9 ? 11.516 32.406 30.266 1 82.56 9 THR B CA 1
ATOM 1561 C C . THR B 1 9 ? 10.094 31.891 30.453 1 82.56 9 THR B C 1
ATOM 1563 O O . THR B 1 9 ? 9.703 30.906 29.812 1 82.56 9 THR B O 1
ATOM 1566 N N . GLU B 1 10 ? 9.367 32.75 31.25 1 82.25 10 GLU B N 1
ATOM 1567 C CA . GLU B 1 10 ? 7.988 32.344 31.484 1 82.25 10 GLU B CA 1
ATOM 1568 C C . GLU B 1 10 ? 7.129 32.531 30.234 1 82.25 10 GLU B C 1
ATOM 1570 O O . GLU B 1 10 ? 6.297 31.688 29.906 1 82.25 10 GLU B O 1
ATOM 1575 N N . GLU B 1 11 ? 7.32 33.719 29.609 1 82.88 11 GLU B N 1
ATOM 1576 C CA . GLU B 1 11 ? 6.578 34 28.375 1 82.88 11 GLU B CA 1
ATOM 1577 C C . GLU B 1 11 ? 6.891 32.969 27.297 1 82.88 11 GLU B C 1
ATOM 1579 O O . GLU B 1 11 ? 5.988 32.5 26.594 1 82.88 11 GLU B O 1
ATOM 1584 N N . GLN B 1 12 ? 8.125 32.625 27.125 1 83.69 12 GLN B N 1
ATOM 1585 C CA . GLN B 1 12 ? 8.531 31.625 26.156 1 83.69 12 GLN B CA 1
ATOM 1586 C C . GLN B 1 12 ? 7.891 30.266 26.469 1 83.69 12 GLN B C 1
ATOM 1588 O O . GLN B 1 12 ? 7.469 29.547 25.562 1 83.69 12 GLN B O 1
ATOM 1593 N N . ARG B 1 13 ? 7.844 30.031 27.781 1 84.69 13 ARG B N 1
ATOM 1594 C CA . ARG B 1 13 ? 7.215 28.797 28.203 1 84.69 13 ARG B CA 1
ATOM 1595 C C . ARG B 1 13 ? 5.73 28.781 27.859 1 84.69 13 ARG B C 1
ATOM 1597 O O . ARG B 1 13 ? 5.199 27.766 27.406 1 84.69 13 ARG B O 1
ATOM 1604 N N . LEU B 1 14 ? 5.07 29.875 28.016 1 84.62 14 LEU B N 1
ATOM 1605 C CA . LEU B 1 14 ? 3.645 29.969 27.719 1 84.62 14 LEU B CA 1
ATOM 1606 C C . LEU B 1 14 ? 3.389 29.844 26.219 1 84.62 14 LEU B C 1
ATOM 1608 O O . LEU B 1 14 ? 2.422 29.203 25.812 1 84.62 14 LEU B O 1
ATOM 1612 N N . ILE B 1 15 ? 4.211 30.484 25.469 1 85.12 15 ILE B N 1
ATOM 1613 C CA . ILE B 1 15 ? 4.094 30.391 24.031 1 85.12 15 ILE B CA 1
ATOM 1614 C C . ILE B 1 15 ? 4.289 28.953 23.562 1 85.12 15 ILE B C 1
ATOM 1616 O O . ILE B 1 15 ? 3.549 28.453 22.719 1 85.12 15 ILE B O 1
ATOM 1620 N N . GLU B 1 16 ? 5.219 28.25 24.141 1 78.62 16 GLU B N 1
ATOM 1621 C CA . GLU B 1 16 ? 5.484 26.859 23.812 1 78.62 16 GLU B CA 1
ATOM 1622 C C . GLU B 1 16 ? 4.305 25.969 24.188 1 78.62 16 GLU B C 1
ATOM 1624 O O . GLU B 1 16 ? 3.922 25.078 23.422 1 78.62 16 GLU B O 1
ATOM 1629 N N . LEU B 1 17 ? 3.777 26.281 25.297 1 76.56 17 LEU B N 1
ATOM 1630 C CA . LEU B 1 17 ? 2.625 25.516 25.75 1 76.56 17 LEU B CA 1
ATOM 1631 C C . LEU B 1 17 ? 1.422 25.734 24.844 1 76.56 17 LEU B C 1
ATOM 1633 O O . LEU B 1 17 ? 0.679 24.797 24.547 1 76.56 17 LEU B O 1
ATOM 1637 N N . ALA B 1 18 ? 1.241 26.953 24.438 1 80.69 18 ALA B N 1
ATOM 1638 C CA . ALA B 1 18 ? 0.15 27.281 23.516 1 80.69 18 ALA B CA 1
ATOM 1639 C C . ALA B 1 18 ? 0.335 26.578 22.188 1 80.69 18 ALA B C 1
ATOM 1641 O O . ALA B 1 18 ? -0.63 26.094 21.594 1 80.69 18 ALA B O 1
ATOM 1642 N N . ARG B 1 19 ? 1.528 26.547 21.734 1 78.75 19 ARG B N 1
ATOM 1643 C CA . ARG B 1 19 ? 1.835 25.875 20.469 1 78.75 19 ARG B CA 1
ATOM 1644 C C . ARG B 1 19 ? 1.534 24.375 20.562 1 78.75 19 ARG B C 1
ATOM 1646 O O . ARG B 1 19 ? 0.986 23.797 19.625 1 78.75 19 ARG B O 1
ATOM 1653 N N . ILE B 1 20 ? 1.852 23.859 21.625 1 76 20 ILE B N 1
ATOM 1654 C CA . ILE B 1 20 ? 1.605 22.438 21.859 1 76 20 ILE B CA 1
ATOM 1655 C C . ILE B 1 20 ? 0.102 22.172 21.891 1 76 20 ILE B C 1
ATOM 1657 O O . ILE B 1 20 ? -0.377 21.219 21.281 1 76 20 ILE B O 1
ATOM 1661 N N . ALA B 1 21 ? -0.592 23.062 22.609 1 77.75 21 ALA B N 1
ATOM 1662 C CA . ALA B 1 21 ? -2.043 22.922 22.688 1 77.75 21 ALA B CA 1
ATOM 1663 C C . ALA B 1 21 ? -2.693 23.078 21.328 1 77.75 21 ALA B C 1
ATOM 1665 O O . ALA B 1 21 ? -3.629 22.344 20.984 1 77.75 21 ALA B O 1
ATOM 1666 N N . ASP B 1 22 ? -2.221 23.953 20.562 1 80.94 22 ASP B N 1
ATOM 1667 C CA . ASP B 1 22 ? -2.729 24.188 19.219 1 80.94 22 ASP B CA 1
ATOM 1668 C C . ASP B 1 22 ? -2.477 22.969 18.328 1 80.94 22 ASP B C 1
ATOM 1670 O O . ASP B 1 22 ? -3.35 22.562 17.562 1 80.94 22 ASP B O 1
ATOM 1674 N N . ARG B 1 23 ? -1.381 22.391 18.5 1 80.62 23 ARG B N 1
ATOM 1675 C CA . ARG B 1 23 ? -1.037 21.219 17.703 1 80.62 23 ARG B CA 1
ATOM 1676 C C . ARG B 1 23 ? -1.928 20.031 18.062 1 80.62 23 ARG B C 1
ATOM 1678 O O . ARG B 1 23 ? -2.363 19.281 17.188 1 80.62 23 ARG B O 1
ATOM 1685 N N . ARG B 1 24 ? -2.236 19.984 19.281 1 82.81 24 ARG B N 1
ATOM 1686 C CA . ARG B 1 24 ? -3.123 18.922 19.734 1 82.81 24 ARG B CA 1
ATOM 1687 C C . ARG B 1 24 ? -4.539 19.125 19.203 1 82.81 24 ARG B C 1
ATOM 1689 O O . ARG B 1 24 ? -5.184 18.156 18.766 1 82.81 24 ARG B O 1
ATOM 1696 N N . ALA B 1 25 ? -4.93 20.312 19.328 1 85.5 25 ALA B N 1
ATOM 1697 C CA . ALA B 1 25 ? -6.27 20.609 18.828 1 85.5 25 ALA B CA 1
ATOM 1698 C C . ALA B 1 25 ? -6.387 20.328 17.344 1 85.5 25 ALA B C 1
ATOM 1700 O O . ALA B 1 25 ? -7.426 19.859 16.875 1 85.5 25 ALA B O 1
ATOM 1701 N N . GLU B 1 26 ? -5.398 20.547 16.703 1 85.81 26 GLU B N 1
ATOM 1702 C CA . GLU B 1 26 ? -5.391 20.297 15.273 1 85.81 26 GLU B CA 1
ATOM 1703 C C . GLU B 1 26 ? -5.469 18.797 14.977 1 85.81 26 GLU B C 1
ATOM 1705 O O . GLU B 1 26 ? -6.219 18.375 14.094 1 85.81 26 GLU B O 1
ATOM 1710 N N . VAL B 1 27 ? -4.723 18.094 15.711 1 88.44 27 VAL B N 1
ATOM 1711 C CA . VAL B 1 27 ? -4.734 16.656 15.508 1 88.44 27 VAL B CA 1
ATOM 1712 C C . VAL B 1 27 ? -6.105 16.094 15.875 1 88.44 27 VAL B C 1
ATOM 1714 O O . VAL B 1 27 ? -6.621 15.195 15.203 1 88.44 27 VAL B O 1
ATOM 1717 N N . GLU B 1 28 ? -6.633 16.609 16.875 1 88.81 28 GLU B N 1
ATOM 1718 C CA . GLU B 1 28 ? -7.977 16.203 17.266 1 88.81 28 GLU B CA 1
ATOM 1719 C C . GLU B 1 28 ? -8.992 16.484 16.172 1 88.81 28 GLU B C 1
ATOM 1721 O O . GLU B 1 28 ? -9.867 15.672 15.898 1 88.81 28 GLU B O 1
ATOM 1726 N N . GLU B 1 29 ? -8.812 17.578 15.609 1 89.25 29 GLU B N 1
ATOM 1727 C CA . GLU B 1 29 ? -9.688 17.938 14.492 1 89.25 29 GLU B CA 1
ATOM 1728 C C . GLU B 1 29 ? -9.508 16.969 13.32 1 89.25 29 GLU B C 1
ATOM 1730 O O . GLU B 1 29 ? -10.484 16.562 12.695 1 89.25 29 GLU B O 1
ATOM 1735 N N . PHE B 1 30 ? -8.328 16.656 13.023 1 91.06 30 PHE B N 1
ATOM 1736 C CA . PHE B 1 30 ? -8.055 15.711 11.945 1 91.06 30 PHE B CA 1
ATOM 1737 C C . PHE B 1 30 ? -8.688 14.359 12.227 1 91.06 30 PHE B C 1
ATOM 1739 O O . PHE B 1 30 ? -9.25 13.727 11.328 1 91.06 30 PHE B O 1
ATOM 1746 N N . VAL B 1 31 ? -8.602 13.945 13.414 1 92.19 31 VAL B N 1
ATOM 1747 C CA . VAL B 1 31 ? -9.188 12.664 13.805 1 92.19 31 VAL B CA 1
ATOM 1748 C C . VAL B 1 31 ? -10.703 12.719 13.648 1 92.19 31 VAL B C 1
ATOM 1750 O O . VAL B 1 31 ? -11.32 11.766 13.164 1 92.19 31 VAL B O 1
ATOM 1753 N N . ASN B 1 32 ? -11.234 13.789 13.961 1 91.94 32 ASN B N 1
ATOM 1754 C CA . ASN B 1 32 ? -12.672 13.961 13.797 1 91.94 32 ASN B CA 1
ATOM 1755 C C . ASN B 1 32 ? -13.07 13.953 12.328 1 91.94 32 ASN B C 1
ATOM 1757 O O . ASN B 1 32 ? -14.086 13.352 11.953 1 91.94 32 ASN B O 1
ATOM 1761 N N . ILE B 1 33 ? -12.344 14.617 11.586 1 92.88 33 ILE B N 1
ATOM 1762 C CA . ILE B 1 33 ? -12.594 14.633 10.148 1 92.88 33 ILE B CA 1
ATOM 1763 C C . ILE B 1 33 ? -12.508 13.203 9.602 1 92.88 33 ILE B C 1
ATOM 1765 O O . ILE B 1 33 ? -13.336 12.789 8.797 1 92.88 33 ILE B O 1
ATOM 1769 N N . LEU B 1 34 ? -11.516 12.469 10.039 1 94.31 34 LEU B N 1
ATOM 1770 C CA . LEU B 1 34 ? -11.352 11.086 9.602 1 94.31 34 LEU B CA 1
ATOM 1771 C C . LEU B 1 34 ? -12.578 10.25 9.977 1 94.31 34 LEU B C 1
ATOM 1773 O O . LEU B 1 34 ? -13 9.391 9.203 1 94.31 34 LEU B O 1
ATOM 1777 N N . GLU B 1 35 ? -13.078 10.508 11.117 1 95.25 35 GLU B N 1
ATOM 1778 C CA . GLU B 1 35 ? -14.281 9.789 11.531 1 95.25 35 GLU B CA 1
ATOM 1779 C C . GLU B 1 35 ? -15.43 10.008 10.547 1 95.25 35 GLU B C 1
ATOM 1781 O O . GLU B 1 35 ? -16.125 9.062 10.18 1 95.25 35 GLU B O 1
ATOM 1786 N N . GLY B 1 36 ? -15.57 11.219 10.172 1 94.38 36 GLY B N 1
ATOM 1787 C CA . GLY B 1 36 ? -16.578 11.508 9.156 1 94.38 36 GLY B CA 1
ATOM 1788 C C . GLY B 1 36 ? -16.297 10.805 7.836 1 94.38 36 GLY B C 1
ATOM 1789 O O . GLY B 1 36 ? -17.219 10.281 7.207 1 94.38 36 GLY B O 1
ATOM 1790 N N . ARG B 1 37 ? -15.117 10.742 7.484 1 94.38 37 ARG B N 1
ATOM 1791 C CA . ARG B 1 37 ? -14.727 10.109 6.23 1 94.38 37 ARG B CA 1
ATOM 1792 C C . ARG B 1 37 ? -14.953 8.602 6.289 1 94.38 37 ARG B C 1
ATOM 1794 O O . ARG B 1 37 ? -15.312 7.984 5.285 1 94.38 37 ARG B O 1
ATOM 1801 N N . VAL B 1 38 ? -14.695 8.062 7.418 1 96.56 38 VAL B N 1
ATOM 1802 C CA . VAL B 1 38 ? -14.922 6.637 7.586 1 96.56 38 VAL B CA 1
ATOM 1803 C C . VAL B 1 38 ? -16.406 6.328 7.391 1 96.56 38 VAL B C 1
ATOM 1805 O O . VAL B 1 38 ? -16.766 5.336 6.754 1 96.56 38 VAL B O 1
ATOM 1808 N N . ASN B 1 39 ? -17.203 7.148 7.898 1 95.5 39 ASN B N 1
ATOM 1809 C CA . ASN B 1 39 ? -18.641 6.965 7.727 1 95.5 39 ASN B CA 1
ATOM 1810 C C . ASN B 1 39 ? -19.031 7.047 6.258 1 95.5 39 ASN B C 1
ATOM 1812 O O . ASN B 1 39 ? -19.844 6.246 5.785 1 95.5 39 ASN B O 1
ATOM 1816 N N . THR B 1 40 ? -18.484 7.969 5.59 1 94.62 40 THR B N 1
ATOM 1817 C CA . THR B 1 40 ? -18.734 8.102 4.16 1 94.62 40 THR B CA 1
ATOM 1818 C C . THR B 1 40 ? -18.266 6.855 3.414 1 94.62 40 THR B C 1
ATOM 1820 O O . THR B 1 40 ? -18.984 6.332 2.553 1 94.62 40 THR B O 1
ATOM 1823 N N . LEU B 1 41 ? -17.109 6.422 3.742 1 95.88 41 LEU B N 1
ATOM 1824 C CA . LEU B 1 41 ? -16.547 5.234 3.111 1 95.88 41 LEU B CA 1
ATOM 1825 C C . LEU B 1 41 ? -17.422 4.016 3.361 1 95.88 41 LEU B C 1
ATOM 1827 O O . LEU B 1 41 ? -17.609 3.182 2.471 1 95.88 41 LEU B O 1
ATOM 1831 N N . LYS B 1 42 ? -17.953 3.934 4.523 1 94.88 42 LYS B N 1
ATOM 1832 C CA . LYS B 1 42 ? -18.875 2.852 4.852 1 94.88 42 LYS B CA 1
ATOM 1833 C C . LYS B 1 42 ? -20.094 2.879 3.941 1 94.88 42 LYS B C 1
ATOM 1835 O O . LYS B 1 42 ? -20.531 1.837 3.451 1 94.88 42 LYS B O 1
ATOM 1840 N N . GLN B 1 43 ? -20.578 3.98 3.705 1 94.19 43 GLN B N 1
ATOM 1841 C CA . GLN B 1 43 ? -21.73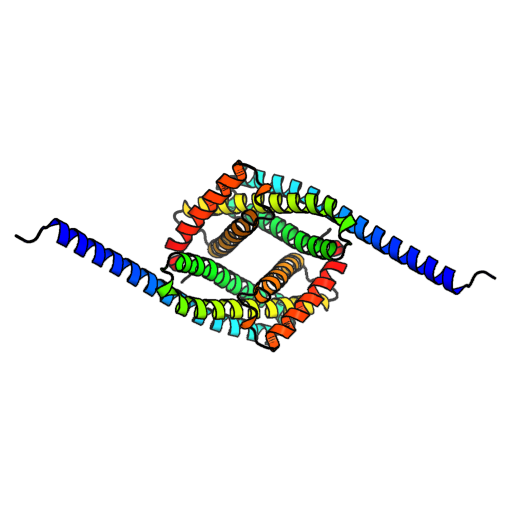4 4.133 2.844 1 94.19 43 GLN B CA 1
ATOM 1842 C C . GLN B 1 43 ? -21.422 3.721 1.409 1 94.19 43 GLN B C 1
ATOM 1844 O O . GLN B 1 43 ? -22.219 3.033 0.765 1 94.19 43 GLN B O 1
ATOM 1849 N N . ILE B 1 44 ? -20.328 4.125 0.946 1 91.56 44 ILE B N 1
ATOM 1850 C CA . ILE B 1 44 ? -19.906 3.783 -0.406 1 91.56 44 ILE B CA 1
ATOM 1851 C C . ILE B 1 44 ? -19.75 2.268 -0.529 1 91.56 44 ILE B C 1
ATOM 1853 O O . ILE B 1 44 ? -20.188 1.671 -1.515 1 91.56 44 ILE B O 1
ATOM 1857 N N . SER B 1 45 ? -19.156 1.71 0.46 1 90.38 45 SER B N 1
ATOM 1858 C CA . SER B 1 45 ? -18.938 0.267 0.468 1 90.38 45 SER B CA 1
ATOM 1859 C C . SER B 1 45 ? -20.266 -0.487 0.461 1 90.38 45 SER B C 1
ATOM 1861 O O . SER B 1 45 ? -20.406 -1.491 -0.239 1 90.38 45 SER B O 1
ATOM 1863 N N . GLN B 1 46 ? -21.141 -0.023 1.221 1 88.38 46 GLN B N 1
ATOM 1864 C CA . GLN B 1 46 ? -22.453 -0.649 1.277 1 88.38 46 GLN B CA 1
ATOM 1865 C C . GLN B 1 46 ? -23.156 -0.565 -0.073 1 88.38 46 GLN B C 1
ATOM 1867 O O . GLN B 1 46 ? -23.781 -1.533 -0.514 1 88.38 46 GLN B O 1
ATOM 1872 N N . LYS B 1 47 ? -23.094 0.541 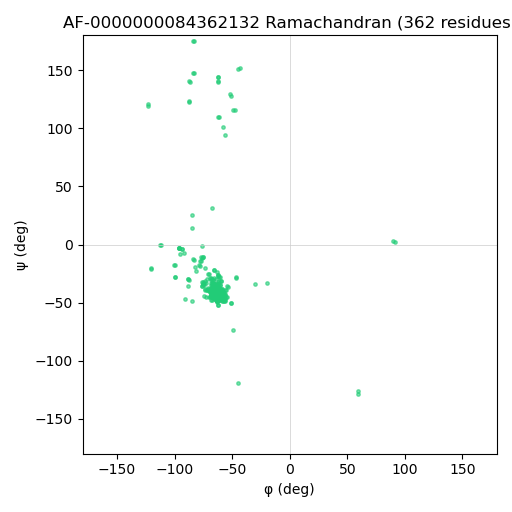-0.656 1 86.31 47 LYS B N 1
ATOM 1873 C CA . LYS B 1 47 ? -23.688 0.707 -1.977 1 86.31 47 LYS B CA 1
ATOM 1874 C C . LYS B 1 47 ? -23.078 -0.26 -2.984 1 86.31 47 LYS B C 1
ATOM 1876 O O . LYS B 1 47 ? -23.781 -0.817 -3.828 1 86.31 47 LYS B O 1
ATOM 1881 N N . LEU B 1 48 ? -21.797 -0.415 -2.941 1 83.38 48 LEU B N 1
ATOM 1882 C CA . LEU B 1 48 ? -21.094 -1.33 -3.832 1 83.38 48 LEU B CA 1
ATOM 1883 C C . LEU B 1 48 ? -21.578 -2.762 -3.635 1 83.38 48 LEU B C 1
ATOM 1885 O O . LEU B 1 48 ? -21.781 -3.494 -4.605 1 83.38 48 LEU B O 1
ATOM 1889 N N . GLN B 1 49 ? -21.766 -3.137 -2.441 1 80.44 49 GLN B N 1
ATOM 1890 C CA . GLN B 1 49 ? -22.234 -4.484 -2.121 1 80.44 49 GLN B CA 1
ATOM 1891 C C . GLN B 1 49 ? -23.656 -4.715 -2.621 1 80.44 49 GLN B C 1
ATOM 1893 O O . GLN B 1 49 ? -23.984 -5.809 -3.082 1 80.44 49 GLN B O 1
ATOM 1898 N N . ASP B 1 50 ? -24.359 -3.691 -2.576 1 82.06 50 ASP B N 1
ATOM 1899 C CA . ASP B 1 50 ? -25.75 -3.787 -2.988 1 82.06 50 ASP B CA 1
ATOM 1900 C C . ASP B 1 50 ? -25.875 -3.922 -4.504 1 82.06 50 ASP B C 1
ATOM 1902 O O . ASP B 1 50 ? -26.844 -4.5 -5.008 1 82.06 50 ASP B O 1
ATOM 1906 N N . LEU B 1 51 ? -24.938 -3.32 -5.219 1 75.94 51 LEU B N 1
ATOM 1907 C CA . LEU B 1 51 ? -24.969 -3.322 -6.68 1 75.94 51 LEU B CA 1
ATOM 1908 C C . LEU B 1 51 ? -24.531 -4.672 -7.23 1 75.94 51 LEU B C 1
ATOM 1910 O O . LEU B 1 51 ? -24.797 -4.992 -8.391 1 75.94 51 LEU B O 1
ATOM 1914 N N . GLY B 1 52 ? -24.016 -5.449 -6.438 1 63.28 52 GLY B N 1
ATOM 1915 C CA . GLY B 1 52 ? -23.578 -6.773 -6.855 1 63.28 52 GLY B CA 1
ATOM 1916 C C . GLY B 1 52 ? -22.547 -6.75 -7.957 1 63.28 52 GLY B C 1
ATOM 1917 O O . GLY B 1 52 ? -21.531 -6.051 -7.844 1 63.28 52 GLY B O 1
ATOM 1918 N N . ASP B 1 53 ? -22.766 -7.461 -9.117 1 58.44 53 ASP B N 1
ATOM 1919 C CA . ASP B 1 53 ? -21.844 -7.73 -10.211 1 58.44 53 ASP B CA 1
ATOM 1920 C C . ASP B 1 53 ? -21.781 -6.547 -11.18 1 58.44 53 ASP B C 1
ATOM 1922 O O . ASP B 1 53 ? -20.875 -6.48 -12.023 1 58.44 53 ASP B O 1
ATOM 1926 N N . GLU B 1 54 ? -22.812 -5.688 -11.133 1 58.47 54 GLU B N 1
ATOM 1927 C CA . GLU B 1 54 ? -22.844 -4.582 -12.086 1 58.47 54 GLU B CA 1
ATOM 1928 C C . GLU B 1 54 ? -21.828 -3.516 -11.734 1 58.47 54 GLU B C 1
ATOM 1930 O O . GLU B 1 54 ? -21.578 -2.594 -12.516 1 58.47 54 GLU B O 1
ATOM 1935 N N . VAL B 1 55 ? -21.469 -3.508 -10.734 1 52.97 55 VAL B N 1
ATOM 1936 C CA . VAL B 1 55 ? -20.828 -2.471 -9.93 1 52.97 55 VAL B CA 1
ATOM 1937 C C . VAL B 1 55 ? -19.375 -2.307 -10.359 1 52.97 55 VAL B C 1
ATOM 1939 O O . VAL B 1 55 ? -18.656 -1.45 -9.828 1 52.97 55 VAL B O 1
ATOM 1942 N N . TYR B 1 56 ? -19.141 -3.223 -11.352 1 57.91 56 TYR B N 1
ATOM 1943 C CA . TYR B 1 56 ? -17.688 -3.371 -11.469 1 57.91 56 TYR B CA 1
ATOM 1944 C C . TYR B 1 56 ? -17.016 -2.01 -11.562 1 57.91 56 TYR B C 1
ATOM 1946 O O . TYR B 1 56 ? -16.094 -1.708 -10.789 1 57.91 56 TYR B O 1
ATOM 1954 N N . THR B 1 57 ? -17.156 -1.285 -12.805 1 65.88 57 THR B N 1
ATOM 1955 C CA . THR B 1 57 ? -15.922 -0.616 -13.188 1 65.88 57 THR B CA 1
ATOM 1956 C C . THR B 1 57 ? -15.852 0.781 -12.578 1 65.88 57 THR B C 1
ATOM 1958 O O . THR B 1 57 ? -14.867 1.127 -11.914 1 65.88 57 THR B O 1
ATOM 1961 N N . TYR B 1 58 ? -17.078 1.47 -12.492 1 71.88 58 TYR B N 1
ATOM 1962 C CA . TYR B 1 58 ? -16.969 2.871 -12.102 1 71.88 58 TYR B CA 1
ATOM 1963 C C . TYR B 1 58 ? -17.062 3.021 -10.586 1 71.88 58 TYR B C 1
ATOM 1965 O O . TYR B 1 58 ? -16.266 3.729 -9.977 1 71.88 58 TYR B O 1
ATOM 1973 N N . HIS B 1 59 ? -18.078 2.334 -9.969 1 79.56 59 HIS B N 1
ATOM 1974 C CA . HIS B 1 59 ? -18.297 2.467 -8.531 1 79.56 59 HIS B CA 1
ATOM 1975 C C . HIS B 1 59 ? -17.125 1.886 -7.746 1 79.56 59 HIS B C 1
ATOM 1977 O O . HIS B 1 59 ? -16.766 2.398 -6.684 1 79.56 59 HIS B O 1
ATOM 1983 N N . PHE B 1 60 ? -16.562 0.976 -8.344 1 83.44 60 PHE B N 1
ATOM 1984 C CA . PHE B 1 60 ? -15.414 0.378 -7.684 1 83.44 60 PHE B CA 1
ATOM 1985 C C . PHE B 1 60 ? -14.203 1.302 -7.766 1 83.44 60 PHE B C 1
ATOM 1987 O O . PHE B 1 60 ? -13.445 1.42 -6.805 1 83.44 60 PHE B O 1
ATOM 1994 N N . LEU B 1 61 ? -14.188 1.948 -8.859 1 82.94 61 LEU B N 1
ATOM 1995 C CA . LEU B 1 61 ? -13.102 2.906 -9 1 82.94 61 LEU B CA 1
ATOM 1996 C C . LEU B 1 61 ? -13.258 4.062 -8.016 1 82.94 61 LEU B C 1
ATOM 1998 O O . LEU B 1 61 ? -12.273 4.562 -7.473 1 82.94 61 LEU B O 1
ATOM 2002 N N . GLU B 1 62 ? -14.445 4.457 -7.824 1 85.88 62 GLU B N 1
ATOM 2003 C CA . GLU B 1 62 ? -14.711 5.496 -6.832 1 85.88 62 GLU B CA 1
ATOM 2004 C C . GLU B 1 62 ? -14.352 5.016 -5.426 1 85.88 62 GLU B C 1
ATOM 2006 O O . GLU B 1 62 ? -13.766 5.766 -4.645 1 85.88 62 GLU B O 1
ATOM 2011 N N . PHE B 1 63 ? -14.758 3.844 -5.168 1 91.31 63 PHE B N 1
ATOM 2012 C CA . PHE B 1 63 ? -14.414 3.244 -3.885 1 91.31 63 PHE B CA 1
ATOM 2013 C C . PHE B 1 63 ? -12.906 3.254 -3.676 1 91.31 63 PHE B C 1
ATOM 2015 O O . PHE B 1 63 ? -12.422 3.695 -2.633 1 91.31 63 PHE B O 1
ATOM 2022 N N . GLN B 1 64 ? -12.172 2.871 -4.707 1 90.06 64 GLN B N 1
ATOM 2023 C CA . GLN B 1 64 ? -10.719 2.816 -4.621 1 90.06 64 GLN B CA 1
ATOM 2024 C C . GLN B 1 64 ? -10.125 4.207 -4.414 1 90.06 64 GLN B C 1
ATOM 2026 O O . GLN B 1 64 ? -9.164 4.375 -3.658 1 90.06 64 GLN B O 1
ATOM 2031 N N . ARG B 1 65 ? -10.672 5.105 -5.047 1 88.81 65 ARG B N 1
ATOM 2032 C CA . ARG B 1 65 ? -10.203 6.48 -4.922 1 88.81 65 ARG B CA 1
ATOM 2033 C C . ARG B 1 65 ? -10.375 6.996 -3.5 1 88.81 65 ARG B C 1
ATOM 2035 O O . ARG B 1 65 ? -9.453 7.57 -2.92 1 88.81 65 ARG B O 1
ATOM 2042 N N . VAL B 1 66 ? -11.516 6.801 -2.994 1 91.44 66 VAL B N 1
ATOM 2043 C CA . VAL B 1 66 ? -11.812 7.293 -1.656 1 91.44 66 VAL B CA 1
ATOM 2044 C C . VAL B 1 66 ? -10.969 6.551 -0.625 1 91.44 66 VAL B C 1
ATOM 2046 O O . VAL B 1 66 ? -10.477 7.148 0.332 1 91.44 66 VAL B O 1
ATOM 2049 N N . VAL B 1 67 ? -10.789 5.301 -0.818 1 94.81 67 VAL B N 1
ATOM 2050 C CA . VAL B 1 67 ? -9.914 4.527 0.058 1 94.81 67 VAL B CA 1
ATOM 2051 C C . VAL B 1 67 ? -8.508 5.125 0.046 1 94.81 67 VAL B C 1
ATOM 2053 O O . VAL B 1 67 ? -7.922 5.363 1.103 1 94.81 67 VAL B O 1
ATOM 2056 N N . SER B 1 68 ? -8.031 5.363 -1.122 1 92 68 SER B N 1
ATOM 2057 C CA . SER B 1 68 ? -6.68 5.898 -1.272 1 92 68 SER B CA 1
ATOM 2058 C C . SER B 1 68 ? -6.527 7.23 -0.545 1 92 68 SER B C 1
ATOM 2060 O O . SER B 1 68 ? -5.508 7.473 0.106 1 92 68 SER B O 1
ATOM 2062 N N . GLU B 1 69 ? -7.461 8 -0.583 1 90 69 GLU B N 1
ATOM 2063 C CA . GLU B 1 69 ? -7.438 9.297 0.08 1 90 69 GLU B CA 1
ATOM 2064 C C . GLU B 1 69 ? -7.43 9.148 1.599 1 90 69 GLU B C 1
ATOM 2066 O O . GLU B 1 69 ? -6.719 9.867 2.297 1 90 69 GLU B O 1
ATOM 2071 N N . ASN B 1 70 ? -8.219 8.305 2.02 1 94.19 70 ASN B N 1
ATOM 2072 C CA . ASN B 1 70 ? -8.266 8.086 3.461 1 94.19 70 ASN B CA 1
ATOM 2073 C C . ASN B 1 70 ? -6.953 7.5 3.977 1 94.19 70 ASN B C 1
ATOM 2075 O O . ASN B 1 70 ? -6.477 7.879 5.051 1 94.19 70 ASN B O 1
ATOM 2079 N N . LEU B 1 71 ? -6.391 6.578 3.188 1 95.31 71 LEU B N 1
ATOM 2080 C CA . LEU B 1 71 ? -5.121 5.992 3.605 1 95.31 71 LEU B CA 1
ATOM 2081 C C . LEU B 1 71 ? -4.016 7.039 3.619 1 95.31 71 LEU B C 1
ATOM 2083 O O . LEU B 1 71 ? -3.145 7.016 4.492 1 95.31 71 LEU B O 1
ATOM 2087 N N . ALA B 1 72 ? -4.031 7.945 2.691 1 92 72 ALA B N 1
ATOM 2088 C CA . ALA B 1 72 ? -3.08 9.055 2.703 1 92 72 ALA B CA 1
ATOM 2089 C C . ALA B 1 72 ? -3.289 9.945 3.924 1 92 72 ALA B C 1
ATOM 2091 O O . ALA B 1 72 ? -2.324 10.406 4.539 1 92 72 ALA B O 1
ATOM 2092 N N . PHE B 1 73 ? -4.547 10.195 4.254 1 92.56 73 PHE B N 1
ATOM 2093 C CA . PHE B 1 73 ? -4.871 11.023 5.414 1 92.56 73 PHE B CA 1
ATOM 2094 C C . PHE B 1 73 ? -4.379 10.367 6.699 1 92.56 73 PHE B C 1
ATOM 2096 O O . PHE B 1 73 ? -3.924 11.047 7.617 1 92.56 73 PHE B O 1
ATOM 2103 N N . ILE B 1 74 ? -4.402 9.078 6.781 1 94.62 74 ILE B N 1
ATOM 2104 C CA . ILE B 1 74 ? -3.893 8.328 7.922 1 94.62 74 ILE B CA 1
ATOM 2105 C C . ILE B 1 74 ? -2.4 8.602 8.094 1 94.62 74 ILE B C 1
ATOM 2107 O O . ILE B 1 74 ? -1.924 8.805 9.211 1 94.62 74 ILE B O 1
ATOM 2111 N N . ILE B 1 75 ? -1.699 8.602 6.977 1 93.25 75 ILE B N 1
ATOM 2112 C CA . ILE B 1 75 ? -0.265 8.867 7.023 1 93.25 75 ILE B CA 1
ATOM 2113 C C . ILE B 1 75 ? -0.014 10.234 7.652 1 93.25 75 ILE B C 1
ATOM 2115 O O . ILE B 1 75 ? 0.865 10.383 8.508 1 93.25 75 ILE B O 1
ATOM 2119 N N . ILE B 1 76 ? -0.819 11.18 7.316 1 90.44 76 ILE B N 1
ATOM 2120 C CA . ILE B 1 76 ? -0.67 12.547 7.812 1 90.44 76 ILE B CA 1
ATOM 2121 C C . ILE B 1 76 ? -0.968 12.586 9.312 1 90.44 76 ILE B C 1
ATOM 2123 O O . ILE B 1 76 ? -0.189 13.141 10.094 1 90.44 76 ILE B O 1
ATOM 2127 N N . ILE B 1 77 ? -2.01 12.008 9.703 1 92.31 77 ILE B N 1
ATOM 2128 C CA . ILE B 1 77 ? -2.412 12.031 11.109 1 92.31 77 ILE B CA 1
ATOM 2129 C C . ILE B 1 77 ? -1.379 11.289 11.953 1 92.31 77 ILE B C 1
ATOM 2131 O O . ILE B 1 77 ? -1.004 11.75 13.031 1 92.31 77 ILE B O 1
ATOM 2135 N N . GLU B 1 78 ? -0.938 10.156 11.438 1 91.69 78 GLU B N 1
ATOM 2136 C CA . GLU B 1 78 ? 0.072 9.391 12.164 1 91.69 78 GLU B CA 1
ATOM 2137 C C . GLU B 1 78 ? 1.339 10.219 12.375 1 91.69 78 GLU B C 1
ATOM 2139 O O . GLU B 1 78 ? 1.924 10.195 13.461 1 91.69 78 GLU B O 1
ATOM 2144 N N . GLY B 1 79 ? 1.727 10.906 11.383 1 88.19 79 GLY B N 1
ATOM 2145 C CA . GLY B 1 79 ? 2.895 11.766 11.508 1 88.19 79 GLY B CA 1
ATOM 2146 C C . GLY B 1 79 ? 2.721 12.867 12.539 1 88.19 79 GLY B C 1
ATOM 2147 O O . GLY B 1 79 ? 3.639 13.148 13.312 1 88.19 79 GLY B O 1
ATOM 2148 N N . ARG B 1 80 ? 1.531 13.414 12.539 1 87.75 80 ARG B N 1
ATOM 2149 C CA . ARG B 1 80 ? 1.244 14.484 13.484 1 87.75 80 ARG B CA 1
ATOM 2150 C C . ARG B 1 80 ? 1.153 13.953 14.906 1 87.75 80 ARG B C 1
ATOM 2152 O O . ARG B 1 80 ? 1.626 14.594 15.852 1 87.75 80 ARG B O 1
ATOM 2159 N N . LEU B 1 81 ? 0.607 12.828 15.039 1 89 81 LEU B N 1
ATOM 2160 C CA . LEU B 1 81 ? 0.463 12.219 16.359 1 89 81 LEU B CA 1
ATOM 2161 C C . LEU B 1 81 ? 1.824 11.844 16.938 1 89 81 LEU B C 1
ATOM 2163 O O . LEU B 1 81 ? 2.027 11.914 18.156 1 89 81 LEU B O 1
ATOM 2167 N N . ALA B 1 82 ? 2.697 11.477 16.047 1 87.25 82 ALA B N 1
ATOM 2168 C CA . ALA B 1 82 ? 4.023 11.047 16.5 1 87.25 82 ALA B CA 1
ATOM 2169 C C . ALA B 1 82 ? 4.785 12.203 17.141 1 87.25 82 ALA B C 1
ATOM 2171 O O . ALA B 1 82 ? 5.691 11.977 17.953 1 87.25 82 ALA B O 1
ATOM 2172 N N . THR B 1 83 ? 4.41 13.445 16.828 1 83.19 83 THR B N 1
ATOM 2173 C CA . THR B 1 83 ? 5.129 14.609 17.344 1 83.19 83 THR B CA 1
ATOM 2174 C C . THR B 1 83 ? 4.477 15.117 18.625 1 83.19 83 THR B C 1
ATOM 2176 O O . THR B 1 83 ? 5.004 16.016 19.266 1 83.19 83 THR B O 1
ATOM 2179 N N . GLN B 1 84 ? 3.387 14.516 19 1 83.31 84 GLN B N 1
ATOM 2180 C CA . GLN B 1 84 ? 2.689 14.945 20.203 1 83.31 84 GLN B CA 1
ATOM 2181 C C . GLN B 1 84 ? 3.307 14.312 21.453 1 83.31 84 GLN B C 1
ATOM 2183 O O . GLN B 1 84 ? 3.758 13.172 21.406 1 83.31 84 GLN B O 1
ATOM 2188 N N . PRO B 1 85 ? 3.234 15.086 22.484 1 79.5 85 PRO B N 1
ATOM 2189 C CA . PRO B 1 85 ? 3.697 14.5 23.75 1 79.5 85 PRO B CA 1
ATOM 2190 C C . PRO B 1 85 ? 2.863 13.289 24.172 1 79.5 85 PRO B C 1
ATOM 2192 O O . PRO B 1 85 ? 1.65 13.266 23.953 1 79.5 85 PRO B O 1
ATOM 2195 N N . GLN B 1 86 ? 3.486 12.281 24.688 1 73.62 86 GLN B N 1
ATOM 2196 C CA . GLN B 1 86 ? 2.904 10.984 25.016 1 73.62 86 GLN B CA 1
ATOM 2197 C C . GLN B 1 86 ? 1.642 11.133 25.859 1 73.62 86 GLN B C 1
ATOM 2199 O O . GLN B 1 86 ? 0.61 10.531 25.547 1 73.62 86 GLN B O 1
ATOM 2204 N N . GLY B 1 87 ? 1.635 11.867 26.906 1 68.69 87 GLY B N 1
ATOM 2205 C CA . GLY B 1 87 ? 0.494 11.984 27.797 1 68.69 87 GLY B CA 1
ATOM 2206 C C . GLY B 1 87 ? -0.726 12.594 27.141 1 68.69 87 GLY B C 1
ATOM 2207 O O . GLY B 1 87 ? -1.86 12.258 27.484 1 68.69 87 GLY B O 1
ATOM 2208 N N . GLU B 1 88 ? -0.591 13.305 26.156 1 71.62 88 GLU B N 1
ATOM 2209 C CA . GLU B 1 88 ? -1.675 14.062 25.516 1 71.62 88 GLU B CA 1
ATOM 2210 C C . GLU B 1 88 ? -2.279 13.289 24.359 1 71.62 88 GLU B C 1
ATOM 2212 O O . GLU B 1 88 ? -3.414 13.547 23.953 1 71.62 88 GLU B O 1
ATOM 2217 N N . LYS B 1 89 ? -1.546 12.117 24.047 1 81.5 89 LYS B N 1
ATOM 2218 C CA . LYS B 1 89 ? -2.008 11.578 22.781 1 81.5 89 LYS B CA 1
ATOM 2219 C C . LYS B 1 89 ? -2.732 10.25 22.969 1 81.5 89 LYS B C 1
ATOM 2221 O O . LYS B 1 89 ? -3.338 9.719 22.047 1 81.5 89 LYS B O 1
ATOM 2226 N N . ASP B 1 90 ? -2.834 9.781 24.203 1 81.75 90 ASP B N 1
ATOM 2227 C CA . ASP B 1 90 ? -3.322 8.414 24.375 1 81.75 90 ASP B CA 1
ATOM 2228 C C . ASP B 1 90 ? -4.781 8.289 23.938 1 81.75 90 ASP B C 1
ATOM 2230 O O . ASP B 1 90 ? -5.133 7.367 23.203 1 81.75 90 ASP B O 1
ATOM 2234 N N . GLU B 1 91 ? -5.559 9.203 24.359 1 83.5 91 GLU B N 1
ATOM 2235 C CA . GLU B 1 91 ? -6.969 9.125 23.984 1 83.5 91 GLU B CA 1
ATOM 2236 C C . GLU B 1 91 ? -7.152 9.289 22.484 1 83.5 91 GLU B C 1
ATOM 2238 O O . GLU B 1 91 ? -7.949 8.57 21.875 1 83.5 91 GLU B O 1
ATOM 2243 N N . LEU B 1 92 ? -6.418 10.188 21.938 1 88.88 92 LEU B N 1
ATOM 2244 C CA . LEU B 1 92 ? -6.508 10.422 20.5 1 88.88 92 LEU B CA 1
ATOM 2245 C C . LEU B 1 92 ? -5.996 9.227 19.719 1 88.88 92 LEU B C 1
ATOM 2247 O O . LEU B 1 92 ? -6.555 8.867 18.672 1 88.88 92 LEU B O 1
ATOM 2251 N N . LEU B 1 93 ? -5.035 8.594 20.281 1 92.69 93 LEU B N 1
ATOM 2252 C CA . LEU B 1 93 ? -4.453 7.418 19.641 1 92.69 93 LEU B CA 1
ATOM 2253 C C . LEU B 1 93 ? -5.441 6.258 19.625 1 92.69 93 LEU B C 1
ATOM 2255 O O . LEU B 1 93 ? -5.535 5.531 18.641 1 92.69 93 LEU B O 1
ATOM 2259 N N . GLU B 1 94 ? -6.133 6.109 20.656 1 92.38 94 GLU B N 1
ATOM 2260 C CA . GLU B 1 94 ? -7.121 5.035 20.734 1 92.38 94 GLU B CA 1
ATOM 2261 C C . GLU B 1 94 ? -8.227 5.227 19.703 1 92.38 94 GLU B C 1
ATOM 2263 O O . GLU B 1 94 ? -8.578 4.289 18.984 1 92.38 94 GLU B O 1
ATOM 2268 N N . LYS B 1 95 ? -8.688 6.395 19.688 1 94.06 95 LYS B N 1
ATOM 2269 C CA . LYS B 1 95 ? -9.719 6.703 18.688 1 94.06 95 LYS B CA 1
ATOM 2270 C C . LYS B 1 95 ? -9.188 6.543 17.281 1 94.06 95 LYS B C 1
ATOM 2272 O O . LYS B 1 95 ? -9.867 6 16.406 1 94.06 95 LYS B O 1
ATOM 2277 N N . PHE B 1 96 ? -8.047 6.992 17.078 1 96.19 96 PHE B N 1
ATOM 2278 C CA . PHE B 1 96 ? -7.402 6.91 15.773 1 96.19 96 PHE B CA 1
ATOM 2279 C C . PHE B 1 96 ? -7.207 5.457 15.359 1 96.19 96 PHE B C 1
ATOM 2281 O O . PHE B 1 96 ? -7.5 5.086 14.219 1 96.19 96 PHE B O 1
ATOM 2288 N N . ASP B 1 97 ? -6.816 4.633 16.281 1 96.94 97 ASP B N 1
ATOM 2289 C CA . ASP B 1 97 ? -6.609 3.215 16 1 96.94 97 ASP B CA 1
ATOM 2290 C C . ASP B 1 97 ? -7.922 2.531 15.625 1 96.94 97 ASP B C 1
ATOM 2292 O O . ASP B 1 97 ? -7.945 1.667 14.742 1 96.94 97 ASP B O 1
ATOM 2296 N N . ASP B 1 98 ? -8.945 2.893 16.219 1 96.69 98 ASP B N 1
ATOM 2297 C CA . ASP B 1 98 ? -10.258 2.355 15.875 1 96.69 98 ASP B CA 1
ATOM 2298 C C . ASP B 1 98 ? -10.641 2.715 14.445 1 96.69 98 ASP B C 1
ATOM 2300 O O . ASP B 1 98 ? -11.188 1.887 13.711 1 96.69 98 ASP B O 1
ATOM 2304 N N . LEU B 1 99 ? -10.352 3.92 14.141 1 97.31 99 LEU B N 1
ATOM 2305 C CA . LEU B 1 99 ? -10.68 4.391 12.797 1 97.31 99 LEU B CA 1
ATOM 2306 C C . LEU B 1 99 ? -9.828 3.682 11.75 1 97.31 99 LEU B C 1
ATOM 2308 O O . LEU B 1 99 ? -10.336 3.312 10.688 1 97.31 99 LEU B O 1
ATOM 2312 N N . ILE B 1 100 ? -8.555 3.441 12.078 1 97.94 100 ILE B N 1
ATOM 2313 C CA . ILE B 1 100 ? -7.672 2.713 11.172 1 97.94 100 ILE B CA 1
ATOM 2314 C C . ILE B 1 100 ? -8.203 1.296 10.969 1 97.94 100 ILE B C 1
ATOM 2316 O O . ILE B 1 100 ? -8.297 0.823 9.828 1 97.94 100 ILE B O 1
ATOM 2320 N N . ALA B 1 101 ? -8.578 0.667 11.992 1 97.88 101 ALA B N 1
ATOM 2321 C CA . ALA B 1 101 ? -9.117 -0.686 11.906 1 97.88 101 ALA B CA 1
ATOM 2322 C C . ALA B 1 101 ? -10.391 -0.712 11.07 1 97.88 101 ALA B C 1
ATOM 2324 O O . ALA B 1 101 ? -10.594 -1.625 10.266 1 97.88 101 ALA B O 1
ATOM 2325 N N . ALA B 1 102 ? -11.203 0.251 11.273 1 97.44 102 ALA B N 1
ATOM 2326 C CA . ALA B 1 102 ? -12.453 0.329 10.523 1 97.44 102 ALA B CA 1
ATOM 2327 C C . ALA B 1 102 ? -12.188 0.495 9.031 1 97.44 102 ALA B C 1
ATOM 2329 O O . ALA B 1 102 ? -12.812 -0.175 8.203 1 97.44 102 ALA B O 1
ATOM 2330 N N . ILE B 1 103 ? -11.289 1.332 8.695 1 98.06 103 ILE B N 1
ATOM 2331 C CA . ILE B 1 103 ? -10.977 1.596 7.301 1 98.06 103 ILE B CA 1
ATOM 2332 C C . ILE B 1 103 ? -10.438 0.325 6.645 1 98.06 103 ILE B C 1
ATOM 2334 O O . ILE B 1 103 ? -10.891 -0.067 5.566 1 98.06 103 ILE B O 1
ATOM 2338 N N . TRP B 1 104 ? -9.523 -0.292 7.254 1 98.06 104 TRP B N 1
ATOM 2339 C CA . TRP B 1 104 ? -8.922 -1.487 6.672 1 98.06 104 TRP B CA 1
ATOM 2340 C C . TRP B 1 104 ? -9.93 -2.631 6.613 1 98.06 104 TRP B C 1
ATOM 2342 O O . TRP B 1 104 ? -9.859 -3.479 5.719 1 98.06 104 TRP B O 1
ATOM 2352 N N . SER B 1 105 ? -10.883 -2.662 7.535 1 97.56 105 SER B N 1
ATOM 2353 C CA . SER B 1 105 ? -11.969 -3.631 7.441 1 97.56 105 SER B CA 1
ATOM 2354 C C . SER B 1 105 ? -12.805 -3.402 6.188 1 97.56 105 SER B C 1
ATOM 2356 O O . SER B 1 105 ? -13.18 -4.355 5.504 1 97.56 105 SER B O 1
ATOM 2358 N N . ILE B 1 106 ? -13.094 -2.201 5.945 1 97.06 106 ILE B N 1
ATOM 2359 C CA . ILE B 1 106 ? -13.867 -1.849 4.762 1 97.06 106 ILE B CA 1
ATOM 2360 C C . ILE B 1 106 ? -13.078 -2.217 3.504 1 97.06 106 ILE B C 1
ATOM 2362 O O . ILE B 1 106 ? -13.641 -2.775 2.557 1 97.06 106 ILE B O 1
ATOM 2366 N N . VAL B 1 107 ? -11.805 -1.881 3.469 1 96.75 107 VAL B N 1
ATOM 2367 C CA . VAL B 1 107 ? -10.938 -2.213 2.346 1 96.75 107 VAL B CA 1
ATOM 2368 C C . VAL B 1 107 ? -10.938 -3.723 2.119 1 96.75 107 VAL B C 1
ATOM 2370 O O . VAL B 1 107 ? -11.07 -4.184 0.983 1 96.75 107 VAL B O 1
ATOM 2373 N N . LEU B 1 108 ? -10.781 -4.457 3.18 1 96.75 108 LEU B N 1
ATOM 2374 C CA . LEU B 1 108 ? -10.766 -5.914 3.102 1 96.75 108 LEU B CA 1
ATOM 2375 C C . LEU B 1 108 ? -12.047 -6.43 2.449 1 96.75 108 LEU B C 1
ATOM 2377 O O . LEU B 1 108 ? -11.992 -7.234 1.517 1 96.75 108 LEU B O 1
ATOM 2381 N N . THR B 1 109 ? -13.102 -5.945 2.92 1 93.19 109 THR B N 1
ATOM 2382 C CA . THR B 1 109 ? -14.398 -6.395 2.422 1 93.19 109 THR B CA 1
ATOM 2383 C C . THR B 1 109 ? -14.57 -6.023 0.953 1 93.19 109 THR B C 1
ATOM 2385 O O . THR B 1 109 ? -15.055 -6.832 0.155 1 93.19 109 THR B O 1
ATOM 2388 N N . GLY B 1 110 ? -14.227 -4.812 0.663 1 90.31 110 GLY B N 1
ATOM 2389 C CA . GLY B 1 110 ? -14.305 -4.387 -0.725 1 90.31 110 GLY B CA 1
ATOM 2390 C C . GLY B 1 110 ? -13.453 -5.227 -1.657 1 90.31 110 GLY B C 1
ATOM 2391 O O . GLY B 1 110 ? -13.922 -5.66 -2.713 1 90.31 110 GLY B O 1
ATOM 2392 N N . SER B 1 111 ? -12.219 -5.473 -1.271 1 90.62 111 SER B N 1
ATOM 2393 C CA . SER B 1 111 ? -11.297 -6.258 -2.088 1 90.62 111 SER B CA 1
ATOM 2394 C C . SER B 1 111 ? -11.773 -7.695 -2.234 1 90.62 111 SER B C 1
ATOM 2396 O O . SER B 1 111 ? -11.688 -8.281 -3.318 1 90.62 111 SER B O 1
ATOM 2398 N N . LEU B 1 112 ? -12.25 -8.266 -1.161 1 90 112 LEU B N 1
ATOM 2399 C CA . LEU B 1 112 ? -12.789 -9.625 -1.194 1 90 112 LEU B CA 1
ATOM 2400 C C . LEU B 1 112 ? -13.969 -9.719 -2.156 1 90 112 LEU B C 1
ATOM 2402 O O . LEU B 1 112 ? -14.055 -10.664 -2.943 1 90 112 LEU B O 1
ATOM 2406 N N . SER B 1 113 ? -14.812 -8.82 -2.01 1 84.94 113 SER B N 1
ATOM 2407 C CA . SER B 1 113 ? -15.984 -8.805 -2.883 1 84.94 113 SER B CA 1
ATOM 2408 C C . SER B 1 113 ? -15.578 -8.742 -4.352 1 84.94 113 SER B C 1
ATOM 2410 O O . SER B 1 113 ? -16.125 -9.469 -5.184 1 84.94 113 SER B O 1
ATOM 2412 N N . PHE B 1 114 ? -14.664 -7.938 -4.699 1 84.38 114 PHE B N 1
ATOM 2413 C CA . PHE B 1 114 ? -14.18 -7.812 -6.066 1 84.38 114 PHE B CA 1
ATOM 2414 C C . PHE B 1 114 ? -13.555 -9.117 -6.539 1 84.38 114 PHE B C 1
ATOM 2416 O O . PHE B 1 114 ? -13.898 -9.633 -7.605 1 84.38 114 PHE B O 1
ATOM 2423 N N . LEU B 1 115 ? -12.641 -9.656 -5.777 1 84.5 115 LEU B N 1
ATOM 2424 C CA . LEU B 1 115 ? -11.883 -10.836 -6.191 1 84.5 115 LEU B CA 1
ATOM 2425 C C . LEU B 1 115 ? -12.789 -12.055 -6.316 1 84.5 115 LEU B C 1
ATOM 2427 O O . LEU B 1 115 ? -12.578 -12.906 -7.176 1 84.5 115 LEU B O 1
ATOM 2431 N N . THR B 1 116 ? -13.758 -12.109 -5.484 1 79.5 116 THR B N 1
ATOM 2432 C CA . THR B 1 116 ? -14.727 -13.195 -5.574 1 79.5 116 THR B CA 1
ATOM 2433 C C . THR B 1 116 ? -15.57 -13.062 -6.836 1 79.5 116 THR B C 1
ATOM 2435 O O . THR B 1 116 ? -15.883 -14.055 -7.496 1 79.5 116 THR B O 1
ATOM 2438 N N . THR B 1 117 ? -15.93 -11.875 -7.156 1 76.25 117 THR B N 1
ATOM 2439 C CA . THR B 1 117 ? -16.75 -11.633 -8.344 1 76.25 117 THR B CA 1
ATOM 2440 C C . THR B 1 117 ? -15.953 -11.953 -9.609 1 76.25 117 THR B C 1
ATOM 2442 O O . THR B 1 117 ? -16.469 -12.602 -10.523 1 76.25 117 THR B O 1
ATOM 2445 N N . ILE B 1 118 ? -14.711 -11.5 -9.641 1 71.69 118 ILE B N 1
ATOM 2446 C CA . ILE B 1 118 ? -13.891 -11.703 -10.828 1 71.69 118 ILE B CA 1
ATOM 2447 C C . ILE B 1 118 ? -13.555 -13.188 -10.984 1 71.69 118 ILE B C 1
ATOM 2449 O O . ILE B 1 118 ? -13.445 -13.695 -12.102 1 71.69 118 ILE B O 1
ATOM 2453 N N . SER B 1 119 ? -13.289 -13.859 -9.906 1 70.62 119 SER B N 1
ATOM 2454 C CA . SER B 1 119 ? -12.953 -15.281 -9.938 1 70.62 119 SER B CA 1
ATOM 2455 C C . SER B 1 119 ? -14.102 -16.109 -10.508 1 70.62 119 SER B C 1
ATOM 2457 O O . SER B 1 119 ? -13.891 -17.203 -11.023 1 70.62 119 SER B O 1
ATOM 2459 N N . ASN B 1 120 ? -15.258 -15.594 -10.32 1 65.44 120 ASN B N 1
ATOM 2460 C CA . ASN B 1 120 ? -16.438 -16.297 -10.812 1 65.44 120 ASN B CA 1
ATOM 2461 C C . ASN B 1 120 ? -16.703 -15.984 -12.281 1 65.44 120 ASN B C 1
ATOM 2463 O O . ASN B 1 120 ? -17.5 -16.672 -12.93 1 65.44 120 ASN B O 1
ATOM 2467 N N . ASP B 1 121 ? -15.977 -14.961 -12.688 1 62 121 ASP B N 1
ATOM 2468 C CA . ASP B 1 121 ? -16.156 -14.609 -14.094 1 62 121 ASP B CA 1
ATOM 2469 C C . ASP B 1 121 ? -15.219 -15.414 -14.984 1 62 121 ASP B C 1
ATOM 2471 O O . ASP B 1 121 ? -14.078 -15.695 -14.602 1 62 121 ASP B O 1
ATOM 2475 N N . GLU B 1 122 ? -15.758 -16.094 -15.891 1 55.91 122 GLU B N 1
ATOM 2476 C CA . GLU B 1 122 ? -14.969 -16.906 -16.828 1 55.91 122 GLU B CA 1
ATOM 2477 C C . GLU B 1 122 ? -13.891 -16.062 -17.516 1 55.91 122 GLU B C 1
ATOM 2479 O O . GLU B 1 122 ? -12.82 -16.578 -17.828 1 55.91 122 GLU B O 1
ATOM 2484 N N . TYR B 1 123 ? -14.25 -14.797 -17.812 1 55 123 TYR B N 1
ATOM 2485 C CA . TYR B 1 123 ? -13.32 -13.93 -18.531 1 55 123 TYR B CA 1
ATOM 2486 C C . TYR B 1 123 ? -13.047 -12.656 -17.734 1 55 123 TYR B C 1
ATOM 2488 O O . TYR B 1 123 ? -13.961 -12.07 -17.141 1 55 123 TYR B O 1
ATOM 2496 N N . LEU B 1 124 ? -11.734 -12.5 -17.438 1 58.34 124 LEU B N 1
ATOM 2497 C CA . LEU B 1 124 ? -11.391 -11.203 -16.859 1 58.34 124 LEU B CA 1
ATOM 2498 C C . LEU B 1 124 ? -11.688 -10.078 -17.844 1 58.34 124 LEU B C 1
ATOM 2500 O O . LEU B 1 124 ? -11.242 -10.125 -19 1 58.34 124 LEU B O 1
ATOM 2504 N N . PRO B 1 125 ? -12.742 -9.289 -17.5 1 57.34 125 PRO B N 1
ATOM 2505 C CA . PRO B 1 125 ? -12.938 -8.164 -18.422 1 57.34 125 PRO B CA 1
ATOM 2506 C C . PRO B 1 125 ? -11.625 -7.477 -18.797 1 57.34 125 PRO B C 1
ATOM 2508 O O . PRO B 1 125 ? -10.656 -7.523 -18.016 1 57.34 125 PRO B O 1
ATOM 2511 N N . LEU B 1 126 ? -11.523 -6.891 -19.938 1 51.84 126 LEU B N 1
ATOM 2512 C CA . LEU B 1 126 ? -10.391 -6.09 -20.391 1 51.84 126 LEU B CA 1
ATOM 2513 C C . LEU B 1 126 ? -10.031 -5.02 -19.359 1 51.84 126 LEU B C 1
ATOM 2515 O O . LEU B 1 126 ? -10.914 -4.312 -18.875 1 51.84 126 LEU B O 1
ATOM 2519 N N . GLY B 1 127 ? -8.867 -4.93 -19 1 57.19 127 GLY B N 1
ATOM 2520 C CA . GLY B 1 127 ? -8.375 -3.951 -18.047 1 57.19 127 GLY B CA 1
ATOM 2521 C C . GLY B 1 127 ? -8.438 -4.434 -16.609 1 57.19 127 GLY B C 1
ATOM 2522 O O . GLY B 1 127 ? -8.016 -3.723 -15.688 1 57.19 127 GLY B O 1
ATOM 2523 N N . SER B 1 128 ? -8.875 -5.668 -16.656 1 67.94 128 SER B N 1
ATOM 2524 C CA . SER B 1 128 ? -9.117 -6.191 -15.32 1 67.94 128 SER B CA 1
ATOM 2525 C C . SER B 1 128 ? -7.816 -6.586 -14.633 1 67.94 128 SER B C 1
ATOM 2527 O O . SER B 1 128 ? -7.754 -6.676 -13.406 1 67.94 128 SER B O 1
ATOM 2529 N N . ARG B 1 129 ? -6.898 -6.625 -15.516 1 75.31 129 ARG B N 1
ATOM 2530 C CA . ARG B 1 129 ? -5.641 -7.066 -14.914 1 75.31 129 ARG B CA 1
ATOM 2531 C C . ARG B 1 129 ? -5.121 -6.031 -13.922 1 75.31 129 ARG B C 1
ATOM 2533 O O . ARG B 1 129 ? -4.699 -6.383 -12.812 1 75.31 129 ARG B O 1
ATOM 2540 N N . GLU B 1 130 ? -5.211 -4.832 -14.336 1 78.81 130 GLU B N 1
ATOM 2541 C CA . GLU B 1 130 ? -4.727 -3.768 -13.461 1 78.81 130 GLU B CA 1
ATOM 2542 C C . GLU B 1 130 ? -5.535 -3.701 -12.172 1 78.81 130 GLU B C 1
ATOM 2544 O O . GLU B 1 130 ? -4.977 -3.514 -11.086 1 78.81 130 GLU B O 1
ATOM 2549 N N . VAL B 1 131 ? -6.727 -3.918 -12.398 1 81.12 131 VAL B N 1
ATOM 2550 C CA . VAL B 1 131 ? -7.59 -3.867 -11.227 1 81.12 131 VAL B CA 1
ATOM 2551 C C . VAL B 1 131 ? -7.336 -5.086 -10.344 1 81.12 131 VAL B C 1
ATOM 2553 O O . VAL B 1 131 ? -7.312 -4.977 -9.117 1 81.12 131 VAL B O 1
ATOM 2556 N N . PHE B 1 132 ? -7.152 -6.152 -11.008 1 83.62 132 PHE B N 1
ATOM 2557 C CA . PHE B 1 132 ? -6.867 -7.375 -10.266 1 83.62 132 PHE B CA 1
ATOM 2558 C C . PHE B 1 132 ? -5.602 -7.219 -9.43 1 83.62 132 PHE B C 1
ATOM 2560 O O . PHE B 1 132 ? -5.59 -7.535 -8.242 1 83.62 132 PHE B O 1
ATOM 2567 N N . VAL B 1 133 ? -4.613 -6.715 -10 1 85.56 133 VAL B N 1
ATOM 2568 C CA . VAL B 1 133 ? -3.33 -6.527 -9.328 1 85.56 133 VAL B CA 1
ATOM 2569 C C . VAL B 1 133 ? -3.496 -5.574 -8.148 1 85.56 133 VAL B C 1
ATOM 2571 O O . VAL B 1 133 ? -2.99 -5.836 -7.055 1 85.56 133 VAL B O 1
ATOM 2574 N N . HIS B 1 134 ? -4.191 -4.555 -8.391 1 88.06 134 HIS B N 1
ATOM 2575 C CA . HIS B 1 134 ? -4.449 -3.586 -7.332 1 88.06 134 HIS B CA 1
ATOM 2576 C C . HIS B 1 134 ? -5.195 -4.227 -6.164 1 88.06 134 HIS B C 1
ATOM 2578 O O . HIS B 1 134 ? -4.848 -4 -5.004 1 88.06 134 HIS B O 1
ATOM 2584 N N . GLU B 1 135 ? -6.102 -5.031 -6.5 1 88.81 135 GLU B N 1
ATOM 2585 C CA . GLU B 1 135 ? -6.922 -5.609 -5.441 1 88.81 135 GLU B CA 1
ATOM 2586 C C . GLU B 1 135 ? -6.168 -6.707 -4.695 1 88.81 135 GLU B C 1
ATOM 2588 O O . GLU B 1 135 ? -6.355 -6.891 -3.49 1 88.81 135 GLU B O 1
ATOM 2593 N N . LEU B 1 136 ? -5.406 -7.402 -5.414 1 89.75 136 LEU B N 1
ATOM 2594 C CA . LEU B 1 136 ? -4.555 -8.375 -4.742 1 89.75 136 LEU B CA 1
ATOM 2595 C C . LEU B 1 136 ? -3.686 -7.703 -3.688 1 89.75 136 LEU B C 1
ATOM 2597 O O . LEU B 1 136 ? -3.586 -8.188 -2.557 1 89.75 136 LEU B O 1
ATOM 2601 N N . ARG B 1 137 ? -3.113 -6.574 -3.979 1 93.62 137 ARG B N 1
ATOM 2602 C CA . ARG B 1 137 ? -2.277 -5.82 -3.049 1 93.62 137 ARG B CA 1
ATOM 2603 C C . ARG B 1 137 ? -3.107 -5.258 -1.899 1 93.62 137 ARG B C 1
ATOM 2605 O O . ARG B 1 137 ? -2.701 -5.336 -0.738 1 93.62 137 ARG B O 1
ATOM 2612 N N . SER B 1 138 ? -4.215 -4.73 -2.303 1 94.75 138 SER B N 1
ATOM 2613 C CA . SER B 1 138 ? -5.098 -4.164 -1.288 1 94.75 138 SER B CA 1
ATOM 2614 C C . SER B 1 138 ? -5.531 -5.223 -0.28 1 94.75 138 SER B C 1
ATOM 2616 O O . SER B 1 138 ? -5.531 -4.973 0.928 1 94.75 138 SER B O 1
ATOM 2618 N N . LEU B 1 139 ? -5.879 -6.371 -0.828 1 94.56 139 LEU B N 1
ATOM 2619 C CA . LEU B 1 139 ? -6.301 -7.461 0.043 1 94.56 139 LEU B CA 1
ATOM 2620 C C . LEU B 1 139 ? -5.164 -7.887 0.971 1 94.56 139 LEU B C 1
ATOM 2622 O O . LEU B 1 139 ? -5.375 -8.062 2.172 1 94.56 139 LEU B O 1
ATOM 2626 N N . ASN B 1 140 ? -4.047 -8.062 0.413 1 95.19 140 ASN B N 1
ATOM 2627 C CA . ASN B 1 140 ? -2.887 -8.461 1.205 1 95.19 140 ASN B CA 1
ATOM 2628 C C . ASN B 1 140 ? -2.551 -7.422 2.271 1 95.19 140 ASN B C 1
ATOM 2630 O O . ASN B 1 140 ? -2.281 -7.77 3.42 1 95.19 140 ASN B O 1
ATOM 2634 N N . ASP B 1 141 ? -2.578 -6.148 1.915 1 96.5 141 ASP B N 1
ATOM 2635 C CA . ASP B 1 141 ? -2.285 -5.074 2.855 1 96.5 141 ASP B CA 1
ATOM 2636 C C . ASP B 1 141 ? -3.297 -5.051 3.998 1 96.5 141 ASP B C 1
ATOM 2638 O O . ASP B 1 141 ? -2.928 -4.875 5.16 1 96.5 141 ASP B O 1
ATOM 2642 N N . ALA B 1 142 ? -4.496 -5.184 3.635 1 97.5 142 ALA B N 1
ATOM 2643 C CA . ALA B 1 142 ? -5.543 -5.195 4.656 1 97.5 142 ALA B CA 1
ATOM 2644 C C . ALA B 1 142 ? -5.355 -6.359 5.625 1 97.5 142 ALA B C 1
ATOM 2646 O O . ALA B 1 142 ? -5.461 -6.184 6.84 1 97.5 142 ALA B O 1
ATOM 2647 N N . ARG B 1 143 ? -5.113 -7.5 5.043 1 96.12 143 ARG B N 1
ATOM 2648 C CA . ARG B 1 143 ? -4.867 -8.672 5.875 1 96.12 143 ARG B CA 1
ATOM 2649 C C . ARG B 1 143 ? -3.713 -8.422 6.844 1 96.12 143 ARG B C 1
ATOM 2651 O O . ARG B 1 143 ? -3.832 -8.695 8.039 1 96.12 143 ARG B O 1
ATOM 2658 N N . ILE B 1 144 ? -2.637 -7.91 6.367 1 95.69 144 ILE B N 1
ATOM 2659 C CA . ILE B 1 144 ? -1.455 -7.652 7.184 1 95.69 144 ILE B CA 1
ATOM 2660 C C . ILE B 1 144 ? -1.79 -6.645 8.281 1 95.69 144 ILE B C 1
ATOM 2662 O O . ILE B 1 144 ? -1.467 -6.855 9.445 1 95.69 144 ILE B O 1
ATOM 2666 N N . LYS B 1 145 ? -2.455 -5.594 7.906 1 97 145 LYS B N 1
ATOM 2667 C CA . LYS B 1 145 ? -2.777 -4.543 8.867 1 97 145 LYS B CA 1
ATOM 2668 C C . LYS B 1 145 ? -3.713 -5.059 9.953 1 97 145 LYS B C 1
ATOM 2670 O O . LYS B 1 145 ? -3.484 -4.816 11.141 1 97 145 LYS B O 1
ATOM 2675 N N . LEU B 1 146 ? -4.699 -5.801 9.602 1 97.62 146 LEU B N 1
ATOM 2676 C CA . LEU B 1 146 ? -5.742 -6.211 10.531 1 97.62 146 LEU B CA 1
ATOM 2677 C C . LEU B 1 146 ? -5.262 -7.352 11.422 1 97.62 146 LEU B C 1
ATOM 2679 O O . LEU B 1 146 ? -5.859 -7.625 12.469 1 97.62 146 LEU B O 1
ATOM 2683 N N . THR B 1 147 ? -4.25 -7.992 11.008 1 96.19 147 THR B N 1
ATOM 2684 C CA . THR B 1 147 ? -3.723 -9.07 11.836 1 96.19 147 THR B CA 1
ATOM 2685 C C . THR B 1 147 ? -2.57 -8.57 12.703 1 96.19 147 THR B C 1
ATOM 2687 O O . THR B 1 147 ? -2.008 -9.328 13.492 1 96.19 147 THR B O 1
ATOM 2690 N N . ASP B 1 148 ? -2.201 -7.336 12.547 1 95.81 148 ASP B N 1
ATOM 2691 C CA . ASP B 1 148 ? -1.244 -6.707 13.453 1 95.81 148 ASP B CA 1
ATOM 2692 C C . ASP B 1 148 ? -1.79 -6.652 14.883 1 95.81 148 ASP B C 1
ATOM 2694 O O . ASP B 1 148 ? -2.973 -6.375 15.086 1 95.81 148 ASP B O 1
ATOM 2698 N N . GLU B 1 149 ? -0.933 -6.809 15.812 1 93.94 149 GLU B N 1
ATOM 2699 C CA . GLU B 1 149 ? -1.316 -6.84 17.219 1 93.94 149 GLU B CA 1
ATOM 2700 C C . GLU B 1 149 ? -1.993 -5.539 17.641 1 93.94 149 GLU B C 1
ATOM 2702 O O . GLU B 1 149 ? -2.893 -5.543 18.484 1 93.94 149 GLU B O 1
ATOM 2707 N N . ARG B 1 150 ? -1.576 -4.438 17 1 94.25 150 ARG B N 1
ATOM 2708 C CA . ARG B 1 150 ? -2.117 -3.117 17.312 1 94.25 150 ARG B CA 1
ATOM 2709 C C . ARG B 1 150 ? -3.613 -3.055 17.016 1 94.25 150 ARG B C 1
ATOM 2711 O O . ARG B 1 150 ? -4.359 -2.355 17.703 1 94.25 150 ARG B O 1
ATOM 2718 N N . PHE B 1 151 ? -4.027 -3.889 16.094 1 96.38 151 PHE B N 1
ATOM 2719 C CA . PHE B 1 151 ? -5.387 -3.688 15.617 1 96.38 151 PHE B CA 1
ATOM 2720 C C . PHE B 1 151 ? -6.238 -4.93 15.859 1 96.38 151 PHE B C 1
ATOM 2722 O O . PHE B 1 151 ? -7.469 -4.855 15.859 1 96.38 151 PHE B O 1
ATOM 2729 N N . LYS B 1 152 ? -5.668 -6.055 16.031 1 93.56 152 LYS B N 1
ATOM 2730 C CA . LYS B 1 152 ? -6.336 -7.352 16.078 1 93.56 152 LYS B CA 1
ATOM 2731 C C . LYS B 1 152 ? -7.422 -7.359 17.156 1 93.56 152 LYS B C 1
ATOM 2733 O O . LYS B 1 152 ? -8.5 -7.914 16.953 1 93.56 152 LYS B O 1
ATOM 2738 N N . SER B 1 153 ? -7.16 -6.754 18.234 1 92.94 153 SER B N 1
ATOM 2739 C CA . SER B 1 153 ? -8.078 -6.777 19.359 1 92.94 153 SER B CA 1
ATOM 2740 C C . SER B 1 153 ? -9.281 -5.871 19.125 1 92.94 153 SER B C 1
ATOM 2742 O O . SER B 1 153 ? -10.266 -5.922 19.859 1 92.94 153 SER B O 1
ATOM 2744 N N . ARG B 1 154 ? -9.234 -5.07 18.109 1 94.38 154 ARG B N 1
ATOM 2745 C CA . ARG B 1 154 ? -10.281 -4.098 17.828 1 94.38 154 ARG B CA 1
ATOM 2746 C C . ARG B 1 154 ? -11.289 -4.648 16.812 1 94.38 154 ARG B C 1
ATOM 2748 O O . ARG B 1 154 ? -12.281 -3.994 16.5 1 94.38 154 ARG B O 1
ATOM 2755 N N . LEU B 1 155 ? -11.016 -5.812 16.359 1 95.88 155 LEU B N 1
ATOM 2756 C CA . LEU B 1 155 ? -11.82 -6.379 15.289 1 95.88 155 LEU B CA 1
ATOM 2757 C C . LEU B 1 155 ? -13.031 -7.113 15.859 1 95.88 155 LEU B C 1
ATOM 2759 O O . LEU B 1 155 ? -12.938 -7.781 16.891 1 95.88 155 LEU B O 1
ATOM 2763 N N . ASN B 1 156 ? -14.102 -6.969 15.211 1 94.06 156 ASN B N 1
ATOM 2764 C CA . ASN B 1 156 ? -15.266 -7.766 15.57 1 94.06 156 ASN B CA 1
ATOM 2765 C C . ASN B 1 156 ? -15.227 -9.148 14.922 1 94.06 156 ASN B C 1
ATOM 2767 O O . ASN B 1 156 ? -14.344 -9.43 14.109 1 94.06 156 ASN B O 1
ATOM 2771 N N . LYS B 1 157 ? -16.156 -9.969 15.25 1 93.75 157 LYS B N 1
ATOM 2772 C CA . LYS B 1 157 ? -16.188 -11.352 14.789 1 93.75 157 LYS B CA 1
ATOM 2773 C C . LYS B 1 157 ? -16.344 -11.422 13.273 1 93.75 157 LYS B C 1
ATOM 2775 O O . LYS B 1 157 ? -15.695 -12.242 12.609 1 93.75 157 LYS B O 1
ATOM 2780 N N . SER B 1 158 ? -17.156 -10.602 12.766 1 93.69 158 SER B N 1
ATOM 2781 C CA . SER B 1 158 ? -17.391 -10.594 11.328 1 93.69 158 SER B CA 1
ATOM 2782 C C . SER B 1 158 ? -16.125 -10.273 10.547 1 93.69 158 SER B C 1
ATOM 2784 O O . SER B 1 158 ? -15.836 -10.906 9.531 1 93.69 158 SER B O 1
ATOM 2786 N N . THR B 1 159 ? -15.414 -9.336 11.055 1 95.38 159 THR B N 1
ATOM 2787 C CA . THR B 1 159 ? -14.164 -8.953 10.398 1 95.38 159 THR B CA 1
ATOM 2788 C C . THR B 1 159 ? -13.148 -10.086 10.484 1 95.38 159 THR B C 1
ATOM 2790 O O . THR B 1 159 ? -12.414 -10.344 9.531 1 95.38 159 THR B O 1
ATOM 2793 N N . LEU B 1 160 ? -13.125 -10.75 11.578 1 95.44 160 LEU B N 1
ATOM 2794 C CA . LEU B 1 160 ? -12.203 -11.867 11.75 1 95.44 160 LEU B CA 1
ATOM 2795 C C . LEU B 1 160 ? -12.5 -12.977 10.75 1 95.44 160 LEU B C 1
ATOM 2797 O O . LEU B 1 160 ? -11.578 -13.586 10.203 1 95.44 160 LEU B O 1
ATOM 2801 N N . ILE B 1 161 ? -13.688 -13.188 10.477 1 95.31 161 ILE B N 1
ATOM 2802 C CA . ILE B 1 161 ? -14.109 -14.18 9.492 1 95.31 161 ILE B CA 1
ATOM 2803 C C . ILE B 1 161 ? -13.633 -13.758 8.102 1 95.31 161 ILE B C 1
ATOM 2805 O O . ILE B 1 161 ? -13.148 -14.578 7.328 1 95.31 161 ILE B O 1
ATOM 2809 N N . GLN B 1 162 ? -13.797 -12.5 7.867 1 95.12 162 GLN B N 1
ATOM 2810 C CA . GLN B 1 162 ? -13.375 -11.992 6.566 1 95.12 162 GLN B CA 1
ATOM 2811 C C . GLN B 1 162 ? -11.859 -12.078 6.406 1 95.12 162 GLN B C 1
ATOM 2813 O O . GLN B 1 162 ? -11.359 -12.312 5.301 1 95.12 162 GLN B O 1
ATOM 2818 N N . VAL B 1 163 ? -11.125 -11.859 7.492 1 96.38 163 VAL B N 1
ATOM 2819 C CA . VAL B 1 163 ? -9.672 -12.008 7.453 1 96.38 163 VAL B CA 1
ATOM 2820 C C . VAL B 1 163 ? -9.305 -13.445 7.09 1 96.38 163 VAL B C 1
ATOM 2822 O O . VAL B 1 163 ? -8.414 -13.672 6.266 1 96.38 163 VAL B O 1
ATOM 2825 N N . ASP B 1 164 ? -9.984 -14.344 7.637 1 94.94 164 ASP B N 1
ATOM 2826 C CA . ASP B 1 164 ? -9.75 -15.75 7.324 1 94.94 164 ASP B CA 1
ATOM 2827 C C . ASP B 1 164 ? -10.062 -16.047 5.859 1 94.94 164 ASP B C 1
ATOM 2829 O O . ASP B 1 164 ? -9.336 -16.797 5.199 1 94.94 164 ASP B O 1
ATOM 2833 N N . LYS B 1 165 ? -11.102 -15.523 5.422 1 94.25 165 LYS B N 1
ATOM 2834 C CA . LYS B 1 165 ? -11.461 -15.68 4.016 1 94.25 165 LYS B CA 1
ATOM 2835 C C . LYS B 1 165 ? -10.391 -15.094 3.102 1 94.25 165 LYS B C 1
ATOM 2837 O O . LYS B 1 165 ? -10.055 -15.68 2.068 1 94.25 165 LYS B O 1
ATOM 2842 N N . ALA B 1 166 ? -9.953 -13.93 3.471 1 94.12 166 ALA B N 1
ATOM 2843 C CA . ALA B 1 166 ? -8.891 -13.273 2.699 1 94.12 166 ALA B CA 1
ATOM 2844 C C . ALA B 1 166 ? -7.66 -14.172 2.6 1 94.12 166 ALA B C 1
ATOM 2846 O O . ALA B 1 166 ? -7.059 -14.289 1.53 1 94.12 166 ALA B O 1
ATOM 2847 N N . GLU B 1 167 ? -7.34 -14.773 3.684 1 92.25 167 GLU B N 1
ATOM 2848 C CA . GLU B 1 167 ? -6.188 -15.672 3.699 1 92.25 167 GLU B CA 1
ATOM 2849 C C . GLU B 1 167 ? -6.383 -16.828 2.729 1 92.25 167 GLU B C 1
ATOM 2851 O O . GLU B 1 167 ? -5.457 -17.203 2.004 1 92.25 167 GLU B O 1
ATOM 2856 N N . ARG B 1 168 ? -7.508 -17.344 2.662 1 90.56 168 ARG B N 1
ATOM 2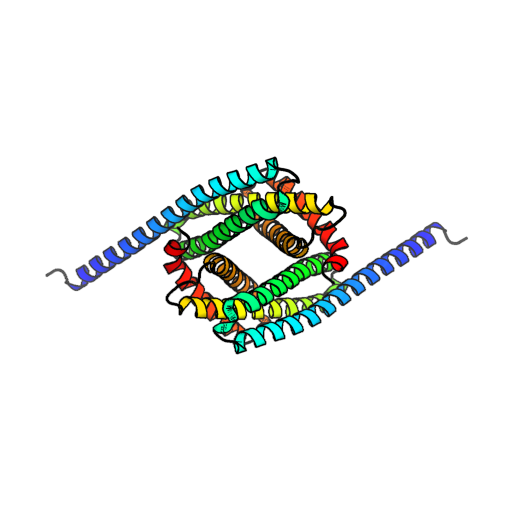857 C CA . ARG B 1 168 ? -7.816 -18.469 1.771 1 90.56 168 ARG B CA 1
ATOM 2858 C C . ARG B 1 168 ? -7.766 -18.031 0.311 1 90.56 168 ARG B C 1
ATOM 2860 O O . ARG B 1 168 ? -7.18 -18.719 -0.529 1 90.56 168 ARG B O 1
ATOM 2867 N N . ILE B 1 169 ? -8.328 -16.906 0.075 1 89.06 169 ILE B N 1
ATOM 2868 C CA . ILE B 1 169 ? -8.367 -16.406 -1.293 1 89.06 169 ILE B CA 1
ATOM 2869 C C . ILE B 1 169 ? -6.957 -16.078 -1.767 1 89.06 169 ILE B C 1
ATOM 2871 O O . ILE B 1 169 ? -6.578 -16.422 -2.891 1 89.06 169 ILE B O 1
ATOM 2875 N N . LEU B 1 170 ? -6.207 -15.492 -0.904 1 88.81 170 LEU B N 1
ATOM 2876 C CA . LEU B 1 170 ? -4.82 -15.195 -1.248 1 88.81 170 LEU B CA 1
ATOM 2877 C C . LEU B 1 170 ? -4.035 -16.469 -1.521 1 88.81 170 LEU B C 1
ATOM 2879 O O . LEU B 1 170 ? -3.273 -16.547 -2.486 1 88.81 170 LEU B O 1
ATOM 2883 N N . SER B 1 171 ? -4.266 -17.438 -0.729 1 86 171 SER B N 1
ATOM 2884 C CA . SER B 1 171 ? -3.588 -18.719 -0.927 1 86 171 SER B CA 1
ATOM 2885 C C . SER B 1 171 ? -3.941 -19.328 -2.279 1 86 171 SER B C 1
ATOM 2887 O O . SER B 1 171 ? -3.07 -19.859 -2.973 1 86 171 SER B O 1
ATOM 2889 N N . GLU B 1 172 ? -5.152 -19.203 -2.602 1 83 172 GLU B N 1
ATOM 2890 C CA . GLU B 1 172 ? -5.598 -19.734 -3.889 1 83 172 GLU B CA 1
ATOM 2891 C C . GLU B 1 172 ? -4.977 -18.969 -5.047 1 83 172 GLU B C 1
ATOM 2893 O O . GLU B 1 172 ? -4.527 -19.562 -6.027 1 83 172 GLU B O 1
ATOM 2898 N N . VAL B 1 173 ? -5.016 -17.703 -4.906 1 81.75 173 VAL B N 1
ATOM 2899 C CA . VAL B 1 173 ? -4.453 -16.844 -5.949 1 81.75 173 VAL B CA 1
ATOM 2900 C C . VAL B 1 173 ? -2.955 -17.109 -6.082 1 81.75 173 VAL B C 1
ATOM 2902 O O . VAL B 1 173 ? -2.43 -17.188 -7.195 1 81.75 173 VAL B O 1
ATOM 2905 N N . ILE B 1 174 ? -2.271 -17.266 -4.996 1 81.5 174 ILE B N 1
ATOM 2906 C CA . ILE B 1 174 ? -0.837 -17.531 -4.965 1 81.5 174 ILE B CA 1
ATOM 2907 C C . ILE B 1 174 ? -0.539 -18.859 -5.656 1 81.5 174 ILE B C 1
ATOM 2909 O O . ILE B 1 174 ? 0.461 -18.984 -6.363 1 81.5 174 ILE B O 1
ATOM 2913 N N . GLU B 1 175 ? -1.382 -19.719 -5.523 1 77.31 175 GLU B N 1
ATOM 2914 C CA . GLU B 1 175 ? -1.203 -21.031 -6.141 1 77.31 175 GLU B CA 1
ATOM 2915 C C . GLU B 1 175 ? -1.463 -20.984 -7.645 1 77.31 175 GLU B C 1
ATOM 2917 O O . GLU B 1 175 ? -0.781 -21.656 -8.422 1 77.31 175 GLU B O 1
ATOM 2922 N N . LYS B 1 176 ? -2.387 -20.094 -7.984 1 73.69 176 LYS B N 1
ATOM 2923 C CA . LYS B 1 176 ? -2.83 -20.094 -9.375 1 73.69 176 LYS B CA 1
ATOM 2924 C C . LYS B 1 176 ? -2.143 -18.984 -10.172 1 73.69 176 LYS B C 1
ATOM 2926 O O . LYS B 1 176 ? -2.092 -19.047 -11.406 1 73.69 176 LYS B O 1
ATOM 2931 N N . ALA B 1 177 ? -1.75 -17.891 -9.562 1 62.75 177 ALA B N 1
ATOM 2932 C CA . ALA B 1 177 ? -1.442 -16.562 -10.094 1 62.75 177 ALA B CA 1
ATOM 2933 C C . ALA B 1 177 ? -0.218 -16.609 -11.008 1 62.75 177 ALA B C 1
ATOM 2935 O O . ALA B 1 177 ? -0.153 -15.891 -12.008 1 62.75 177 ALA B O 1
ATOM 2936 N N . PRO B 1 178 ? 0.887 -17.391 -10.695 1 61 178 PRO B N 1
ATOM 2937 C CA . PRO B 1 178 ? 2.008 -17.156 -11.609 1 61 178 PRO B CA 1
ATOM 2938 C C . PRO B 1 178 ? 1.581 -17.156 -13.078 1 61 178 PRO B C 1
ATOM 2940 O O . PRO B 1 178 ? 2.088 -16.344 -13.867 1 61 178 PRO B O 1
ATOM 2943 N N . LYS B 1 179 ? 0.607 -17.828 -13.398 1 59.09 179 LYS B N 1
ATOM 2944 C CA . LYS B 1 179 ? 0.12 -17.812 -14.773 1 59.09 179 LYS B CA 1
ATOM 2945 C C . LYS B 1 179 ? -0.525 -16.469 -15.117 1 59.09 179 LYS B C 1
ATOM 2947 O O . LYS B 1 179 ? -0.488 -16.031 -16.266 1 59.09 179 LYS B O 1
ATOM 2952 N N . LEU B 1 180 ? -0.977 -15.836 -14.109 1 57.47 180 LEU B N 1
ATOM 2953 C CA . LEU B 1 180 ? -1.728 -14.609 -14.328 1 57.47 180 LEU B CA 1
ATOM 2954 C C . LEU B 1 180 ? -0.792 -13.398 -14.383 1 57.47 180 LEU B C 1
ATOM 2956 O O . LEU B 1 180 ? -1.089 -12.406 -15.047 1 57.47 180 LEU B O 1
ATOM 2960 N N . LEU B 1 181 ? 0.262 -13.516 -13.688 1 61.88 181 LEU B N 1
ATOM 2961 C CA . LEU B 1 181 ? 1.134 -12.352 -13.594 1 61.88 181 LEU B CA 1
ATOM 2962 C C . LEU B 1 181 ? 2.32 -12.477 -14.539 1 61.88 181 LEU B C 1
ATOM 2964 O O . LEU B 1 181 ? 3.062 -11.516 -14.75 1 61.88 181 LEU B O 1
ATOM 2968 N N . LEU B 1 182 ? 2.551 -13.742 -14.977 1 62.31 182 LEU B N 1
ATOM 2969 C CA . LEU B 1 182 ? 3.697 -13.984 -15.844 1 62.31 182 LEU B CA 1
ATOM 2970 C C . LEU B 1 182 ? 3.34 -13.711 -17.297 1 62.31 182 LEU B C 1
ATOM 2972 O O . LEU B 1 182 ? 4.137 -13.984 -18.203 1 62.31 182 LEU B O 1
ATOM 2976 N N . PHE B 1 183 ? 2.338 -12.852 -17.516 1 47.78 183 PHE B N 1
ATOM 2977 C CA . PHE B 1 183 ? 2.209 -12.68 -18.953 1 47.78 183 PHE B CA 1
ATOM 2978 C C . PHE B 1 183 ? 3.271 -11.727 -19.484 1 47.78 183 PHE B C 1
ATOM 2980 O O . PHE B 1 183 ? 3.771 -10.875 -18.75 1 47.78 183 PHE B O 1
#

pLDDT: mean 83.91, std 13.13, range [36.84, 98.12]

Radius of gyration: 24.15 Å; Cα contacts (8 Å, |Δi|>4): 248; chains: 2; bounding box: 50×106×61 Å

Nearest PDB structures (foldseek):
  8w6f-assembly2_B  TM=3.391E-01  e=9.960E-01  artificial sequences
  4r61-assembly1_A  TM=2.956E-01  e=9.464E-01  Human immunodeficiency virus 1
  8w6f-assembly1_A  TM=3.404E-01  e=2.370E+00  artificial sequences
  5a7d-assembly2_Q  TM=2.165E-01  e=3.946E+00  Drosophila melanogaster
  8w6f-assembly2_B  TM=3.404E-01  e=8.117E-01  artificial sequences